Protein AF-A0A3B9TP45-F1 (afdb_monomer)

Structure (mmCIF, N/CA/C/O backbone):
data_AF-A0A3B9TP45-F1
#
_entry.id   AF-A0A3B9TP45-F1
#
loop_
_atom_site.group_PDB
_atom_site.id
_atom_site.type_symbol
_atom_site.label_atom_id
_atom_site.label_alt_id
_atom_site.label_comp_id
_atom_site.label_asym_id
_atom_site.label_entity_id
_atom_site.label_seq_id
_atom_site.pdbx_PDB_ins_code
_atom_site.Cartn_x
_atom_site.Cartn_y
_atom_site.Cartn_z
_atom_site.occupancy
_atom_site.B_iso_or_equiv
_atom_site.auth_seq_id
_atom_site.auth_comp_id
_atom_site.auth_asym_id
_atom_site.auth_atom_id
_atom_site.pdbx_PDB_model_num
ATOM 1 N N . MET A 1 1 ? 4.191 -24.744 -22.904 1.00 58.88 1 MET A N 1
ATOM 2 C CA . MET A 1 1 ? 5.309 -23.782 -22.764 1.00 58.88 1 MET A CA 1
ATOM 3 C C . MET A 1 1 ? 6.152 -23.849 -24.024 1.00 58.88 1 MET A C 1
ATOM 5 O O . MET A 1 1 ? 6.396 -24.955 -24.486 1.00 58.88 1 MET A O 1
ATOM 9 N N . LYS A 1 2 ? 6.567 -22.712 -24.596 1.00 65.12 2 LYS A N 1
ATOM 10 C CA . LYS A 1 2 ? 7.583 -22.721 -25.659 1.00 65.12 2 LYS A CA 1
ATOM 11 C C . LYS A 1 2 ? 8.935 -23.028 -25.010 1.00 65.12 2 LYS A C 1
ATOM 13 O O . LYS A 1 2 ? 9.293 -22.366 -24.040 1.00 65.12 2 LYS A O 1
ATOM 18 N N . SER A 1 3 ? 9.6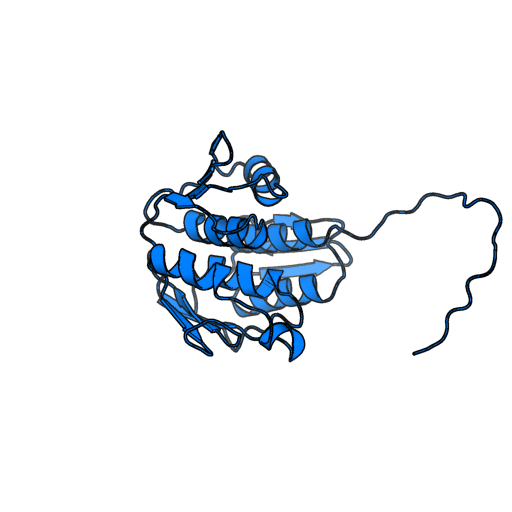46 -24.040 -25.499 1.00 80.88 3 SER A N 1
ATOM 19 C CA . SER A 1 3 ? 11.007 -24.338 -25.051 1.00 80.88 3 SER A CA 1
ATOM 20 C C . SER A 1 3 ? 11.953 -23.253 -25.560 1.00 80.88 3 SER A C 1
ATOM 22 O O . SER A 1 3 ? 11.990 -22.987 -26.760 1.00 80.88 3 SER A O 1
ATOM 24 N N . VAL A 1 4 ? 12.716 -22.638 -24.658 1.00 88.50 4 VAL A N 1
ATOM 25 C CA . VAL A 1 4 ? 13.819 -21.739 -25.013 1.00 88.50 4 VAL A CA 1
ATOM 26 C C . VAL A 1 4 ? 15.109 -22.542 -24.897 1.00 88.50 4 VAL A C 1
ATOM 28 O O . VAL A 1 4 ? 15.413 -23.051 -23.821 1.00 88.50 4 VAL A O 1
ATOM 31 N N . GLN A 1 5 ? 15.851 -22.681 -25.996 1.00 88.75 5 GLN A N 1
ATOM 32 C CA . GLN A 1 5 ? 17.210 -23.220 -25.962 1.00 88.75 5 GLN A CA 1
ATOM 33 C C . GLN A 1 5 ? 18.188 -22.062 -25.789 1.00 88.75 5 GLN A C 1
ATOM 35 O O . GLN A 1 5 ? 18.230 -21.152 -26.614 1.00 88.75 5 GLN A O 1
ATOM 40 N N . VAL A 1 6 ? 18.955 -22.090 -24.702 1.00 90.06 6 VAL A N 1
ATOM 41 C CA . VAL A 1 6 ? 20.028 -21.126 -24.444 1.00 90.06 6 VAL A CA 1
ATOM 42 C C . VAL A 1 6 ? 21.347 -21.821 -24.757 1.00 90.06 6 VAL A C 1
ATOM 44 O O . VAL A 1 6 ? 21.717 -22.780 -24.084 1.00 90.06 6 VAL A O 1
ATOM 47 N N . GLY A 1 7 ? 22.019 -21.371 -25.814 1.00 90.56 7 GLY A N 1
ATOM 48 C CA . GLY A 1 7 ? 23.355 -21.840 -26.179 1.00 90.56 7 GLY A CA 1
ATOM 49 C C . GLY A 1 7 ? 24.448 -21.032 -25.483 1.00 90.56 7 GLY A C 1
ATOM 50 O O . GLY A 1 7 ? 24.199 -19.938 -24.976 1.00 90.56 7 GLY A O 1
ATOM 51 N N . ALA A 1 8 ? 25.674 -21.555 -25.487 1.00 87.00 8 ALA A N 1
ATOM 52 C CA . ALA A 1 8 ? 26.833 -20.786 -25.055 1.00 87.00 8 ALA A CA 1
ATOM 53 C C . ALA A 1 8 ? 27.045 -19.595 -26.003 1.00 87.00 8 ALA A C 1
ATOM 55 O O . ALA A 1 8 ? 27.224 -19.774 -27.207 1.00 87.00 8 ALA A O 1
ATOM 56 N N . SER A 1 9 ? 27.038 -18.383 -25.455 1.00 82.50 9 SER A N 1
ATOM 57 C CA . SER A 1 9 ? 27.547 -17.187 -26.122 1.00 82.50 9 SER A CA 1
ATOM 58 C C . SER A 1 9 ? 28.883 -16.806 -25.490 1.00 82.50 9 SER A C 1
ATOM 60 O O . SER A 1 9 ? 29.116 -17.100 -24.317 1.00 82.50 9 SER A O 1
ATOM 62 N N . GLY A 1 10 ? 29.759 -16.137 -26.245 1.00 91.75 10 GLY A N 1
ATOM 63 C CA . GLY A 1 10 ? 30.957 -15.511 -25.678 1.00 91.75 10 GLY A CA 1
ATOM 64 C C . GLY A 1 10 ? 30.626 -14.478 -24.582 1.00 91.75 10 GLY A C 1
ATOM 65 O O . GLY A 1 10 ? 29.454 -14.289 -24.234 1.00 91.75 10 GLY A O 1
ATOM 66 N N . PRO A 1 11 ? 31.641 -13.793 -24.028 1.00 90.69 11 PRO A N 1
ATOM 67 C CA . PRO A 1 11 ? 31.445 -12.805 -22.970 1.00 90.69 11 PRO A CA 1
ATOM 68 C C . PRO A 1 11 ? 30.376 -11.760 -23.330 1.00 90.69 11 PRO A C 1
ATOM 70 O O . PRO A 1 11 ? 30.344 -11.241 -24.447 1.00 90.69 11 PRO A O 1
ATOM 73 N N . ILE A 1 12 ? 29.489 -11.451 -22.380 1.00 92.00 12 ILE A N 1
ATOM 74 C CA . ILE A 1 12 ? 28.421 -10.463 -22.572 1.00 92.00 12 ILE A CA 1
ATOM 75 C C . ILE A 1 12 ? 29.004 -9.059 -22.385 1.00 92.00 12 ILE A C 1
ATOM 77 O O . ILE A 1 12 ? 29.492 -8.724 -21.306 1.00 92.00 12 ILE A O 1
ATOM 81 N N . HIS A 1 13 ? 28.894 -8.219 -23.416 1.00 93.06 13 HIS A N 1
ATOM 82 C CA . HIS A 1 13 ? 29.299 -6.814 -23.384 1.00 93.06 13 HIS A CA 1
ATOM 83 C C . HIS A 1 13 ? 28.122 -5.909 -23.750 1.00 93.06 13 HIS A C 1
ATOM 85 O O . HIS A 1 13 ? 27.462 -6.118 -24.766 1.00 93.06 13 HIS A O 1
ATOM 91 N N . GLY A 1 14 ? 27.863 -4.880 -22.941 1.00 93.44 14 GLY A N 1
ATOM 92 C CA . GLY A 1 14 ? 26.832 -3.890 -23.238 1.00 93.44 14 GLY A CA 1
ATOM 93 C C . GLY A 1 14 ? 26.387 -3.087 -22.021 1.00 93.44 14 GLY A C 1
ATOM 94 O O . GLY A 1 14 ? 26.828 -3.320 -20.897 1.00 93.44 14 GLY A O 1
ATOM 95 N N . ARG A 1 15 ? 25.483 -2.135 -22.263 1.00 95.69 15 ARG A N 1
ATOM 96 C CA . ARG A 1 15 ? 24.776 -1.368 -21.234 1.00 95.69 15 ARG A CA 1
ATOM 97 C C . ARG A 1 15 ? 23.280 -1.551 -21.446 1.00 95.69 15 ARG A C 1
ATOM 99 O O . ARG A 1 15 ? 22.793 -1.374 -22.557 1.00 95.69 15 ARG A O 1
ATOM 106 N N . ILE A 1 16 ? 22.567 -1.869 -20.375 1.00 95.12 16 ILE A N 1
ATOM 107 C CA . ILE A 1 16 ? 21.108 -1.960 -20.367 1.00 95.12 16 ILE A CA 1
ATOM 108 C C . ILE A 1 16 ? 20.553 -1.095 -19.241 1.00 95.12 16 ILE A C 1
ATOM 110 O O . ILE A 1 16 ? 21.208 -0.912 -18.215 1.00 95.12 16 ILE A O 1
ATOM 114 N N . THR A 1 17 ? 19.330 -0.608 -19.423 1.00 94.25 17 THR A N 1
ATOM 115 C CA . THR A 1 17 ? 18.539 -0.023 -18.341 1.00 94.25 17 THR A CA 1
ATOM 116 C C . THR A 1 17 ? 17.469 -1.041 -17.958 1.00 94.25 17 THR A C 1
ATOM 118 O O . THR A 1 17 ? 16.608 -1.337 -18.790 1.00 94.25 17 THR A O 1
ATOM 121 N N . PRO A 1 18 ? 17.526 -1.628 -16.750 1.00 94.88 18 PRO A N 1
ATOM 122 C CA . PRO A 1 18 ? 16.488 -2.545 -16.305 1.00 94.88 18 PRO A CA 1
ATOM 123 C C . PRO A 1 18 ? 15.158 -1.798 -16.109 1.00 94.88 18 PRO A C 1
ATOM 125 O O . PRO A 1 18 ? 15.153 -0.579 -15.906 1.00 94.88 18 PRO A O 1
ATOM 128 N N . PRO A 1 19 ? 14.023 -2.517 -16.144 1.00 95.69 19 PRO A N 1
ATOM 129 C CA . PRO A 1 19 ? 12.733 -1.916 -15.844 1.00 95.69 19 PRO A CA 1
ATOM 130 C C . PRO A 1 19 ? 12.694 -1.373 -14.412 1.00 95.69 19 PRO A C 1
ATOM 132 O O . PRO A 1 19 ? 13.417 -1.843 -13.531 1.00 95.69 19 PRO A O 1
ATOM 135 N N . GLY A 1 20 ? 11.787 -0.427 -14.181 1.00 97.44 20 GLY A N 1
ATOM 136 C CA . GLY A 1 20 ? 11.491 0.117 -12.862 1.00 97.44 20 GLY A CA 1
ATOM 137 C C . GLY A 1 20 ? 11.288 -0.921 -11.764 1.00 97.44 20 GLY A C 1
ATOM 138 O O . GLY A 1 20 ? 10.658 -1.966 -11.978 1.00 97.44 20 GLY A O 1
ATOM 139 N N . ASP A 1 21 ? 11.743 -0.588 -10.554 1.00 97.81 21 ASP A N 1
ATOM 140 C CA . ASP A 1 21 ? 11.537 -1.430 -9.381 1.00 97.81 21 ASP A CA 1
ATOM 141 C C . ASP A 1 21 ? 10.046 -1.512 -9.026 1.00 97.81 21 ASP A C 1
ATOM 143 O O . ASP A 1 21 ? 9.349 -0.508 -8.827 1.00 97.81 21 ASP A O 1
ATOM 147 N N . LYS A 1 22 ? 9.553 -2.747 -8.922 1.00 97.19 22 LYS A N 1
ATOM 148 C CA . LYS A 1 22 ? 8.147 -3.041 -8.637 1.00 97.19 22 LYS A CA 1
ATOM 149 C C . LYS A 1 22 ? 7.706 -2.515 -7.267 1.00 97.19 22 LYS A C 1
ATOM 151 O O . LYS A 1 22 ? 6.607 -1.987 -7.118 1.00 97.19 22 LYS A O 1
ATOM 156 N N . SER A 1 23 ? 8.548 -2.670 -6.248 1.00 97.62 23 SER A N 1
ATOM 157 C CA . SER A 1 23 ? 8.240 -2.303 -4.862 1.00 97.62 23 SER A CA 1
ATOM 158 C C . SER A 1 23 ? 8.161 -0.790 -4.672 1.00 97.62 23 SER A C 1
ATOM 160 O O . SER A 1 23 ? 7.275 -0.329 -3.947 1.00 97.62 23 SER A O 1
ATOM 162 N N . ILE A 1 24 ? 9.063 -0.046 -5.313 1.00 97.81 24 ILE A N 1
ATOM 163 C CA . ILE A 1 24 ? 9.075 1.422 -5.335 1.00 97.81 24 ILE A CA 1
ATOM 164 C C . ILE A 1 24 ? 7.862 1.938 -6.114 1.00 97.81 24 ILE A C 1
ATOM 166 O O . ILE A 1 24 ? 7.129 2.785 -5.613 1.00 97.81 24 ILE A O 1
ATOM 170 N N . SER A 1 25 ? 7.575 1.354 -7.282 1.00 98.44 25 SER A N 1
ATOM 171 C CA . SER A 1 25 ? 6.443 1.757 -8.131 1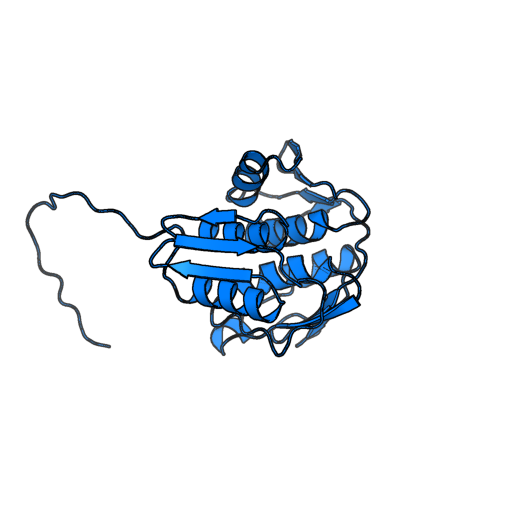.00 98.44 25 SER A CA 1
ATOM 172 C C . SER A 1 25 ? 5.097 1.658 -7.402 1.00 98.44 25 SER A C 1
ATOM 174 O O . SER A 1 25 ? 4.301 2.593 -7.440 1.00 98.44 25 SER A O 1
ATOM 176 N N . HIS A 1 26 ? 4.850 0.568 -6.663 1.00 98.56 26 HIS A N 1
ATOM 177 C CA . HIS A 1 26 ? 3.647 0.463 -5.828 1.00 98.56 26 HIS A CA 1
ATOM 178 C C . HIS A 1 26 ? 3.555 1.594 -4.798 1.00 98.56 26 HIS A C 1
ATOM 180 O O . HIS A 1 26 ? 2.524 2.253 -4.704 1.00 98.56 26 HIS A O 1
ATOM 186 N N . ARG A 1 27 ? 4.625 1.816 -4.025 1.00 98.12 27 ARG A N 1
ATOM 187 C CA . ARG A 1 27 ? 4.652 2.818 -2.948 1.00 98.12 27 ARG A CA 1
ATOM 188 C C . ARG A 1 27 ? 4.433 4.222 -3.481 1.00 98.12 27 ARG A C 1
ATOM 190 O O . ARG A 1 27 ? 3.607 4.942 -2.941 1.00 98.12 27 ARG A O 1
ATOM 197 N N . ALA A 1 28 ? 5.100 4.562 -4.579 1.00 97.81 28 ALA A N 1
ATOM 198 C CA . ALA A 1 28 ? 4.954 5.859 -5.218 1.00 97.81 28 ALA A CA 1
ATOM 199 C C . ALA A 1 28 ? 3.504 6.127 -5.644 1.00 97.81 28 ALA A C 1
ATOM 201 O O . ALA A 1 28 ? 2.993 7.221 -5.420 1.00 97.81 28 ALA A O 1
ATOM 202 N N . ALA A 1 29 ? 2.812 5.111 -6.172 1.00 98.31 29 ALA A N 1
ATOM 203 C CA . ALA A 1 29 ? 1.398 5.229 -6.510 1.00 98.31 29 ALA A CA 1
ATOM 204 C C . ALA A 1 29 ? 0.517 5.455 -5.265 1.00 98.31 29 ALA A C 1
ATOM 206 O O . ALA A 1 29 ? -0.311 6.362 -5.264 1.00 98.31 29 ALA A O 1
ATOM 207 N N . PHE A 1 30 ? 0.716 4.684 -4.190 1.00 98.19 30 PHE A N 1
ATOM 208 C CA . PHE A 1 30 ? -0.046 4.858 -2.943 1.00 98.19 30 PHE A CA 1
ATOM 209 C C . PHE A 1 30 ? 0.220 6.205 -2.257 1.00 98.19 30 PHE A C 1
ATOM 211 O O . PHE A 1 30 ? -0.716 6.828 -1.767 1.00 98.19 30 PHE A O 1
ATOM 218 N N . PHE A 1 31 ? 1.461 6.693 -2.247 1.00 97.19 31 PHE A N 1
ATOM 219 C CA . PHE A 1 31 ? 1.773 8.016 -1.700 1.00 97.19 31 PHE A CA 1
ATOM 220 C C . PHE A 1 31 ? 1.195 9.142 -2.559 1.00 97.19 31 PHE A C 1
ATOM 222 O O . PHE A 1 31 ? 0.660 10.108 -2.022 1.00 97.19 31 PHE A O 1
ATOM 229 N N . GLY A 1 32 ? 1.210 8.996 -3.888 1.00 96.94 32 GLY A N 1
ATOM 230 C CA . GLY A 1 32 ? 0.553 9.943 -4.789 1.00 96.94 32 GLY A CA 1
ATOM 231 C C . GLY A 1 32 ? -0.956 10.018 -4.549 1.00 96.94 32 GLY A C 1
ATOM 232 O O . GLY A 1 32 ? -1.527 11.104 -4.588 1.00 96.94 32 GLY A O 1
ATOM 233 N N . ALA A 1 33 ? -1.592 8.891 -4.213 1.00 96.62 33 ALA A N 1
ATOM 234 C CA . ALA A 1 33 ? -3.011 8.841 -3.856 1.00 96.62 33 ALA A CA 1
ATOM 235 C C . ALA A 1 33 ? -3.340 9.588 -2.550 1.00 96.62 33 ALA A C 1
ATOM 237 O O . ALA A 1 33 ? -4.467 10.036 -2.369 1.00 96.62 33 ALA A O 1
ATOM 238 N N . LEU A 1 34 ? -2.371 9.752 -1.647 1.00 93.69 34 LEU A N 1
ATOM 239 C CA . LEU A 1 34 ? -2.538 10.520 -0.410 1.00 93.69 34 LEU A CA 1
ATOM 240 C C . LEU A 1 34 ? -2.196 12.010 -0.575 1.00 93.69 34 LEU A C 1
ATOM 242 O O . LEU A 1 34 ? -2.600 12.825 0.251 1.00 93.69 34 LEU A O 1
ATOM 246 N N . SER A 1 35 ? -1.491 12.385 -1.644 1.00 91.62 35 SER A N 1
ATOM 247 C CA . SER A 1 35 ? -1.013 13.750 -1.872 1.00 91.62 35 SER A CA 1
ATOM 248 C C . SER A 1 35 ? -1.950 14.554 -2.776 1.00 91.62 35 SER A C 1
ATOM 250 O O . SER A 1 35 ? -2.237 14.166 -3.911 1.00 91.62 35 SER A O 1
ATOM 252 N N . SER A 1 36 ? -2.368 15.734 -2.308 1.00 86.31 36 SER A N 1
ATOM 253 C CA . SER A 1 36 ? -3.115 16.699 -3.130 1.00 86.31 36 SER A CA 1
ATOM 254 C C . SER A 1 36 ? -2.259 17.288 -4.260 1.00 86.31 36 SER A C 1
ATOM 256 O O . SER A 1 36 ? -2.768 17.519 -5.351 1.00 86.31 36 SER A O 1
ATOM 258 N N . ALA A 1 37 ? -0.955 17.495 -4.032 1.00 91.50 37 ALA A N 1
ATOM 259 C CA . ALA A 1 37 ? -0.022 17.924 -5.082 1.00 91.50 37 ALA A CA 1
ATOM 260 C C . ALA A 1 37 ? 0.273 16.789 -6.086 1.00 91.50 37 ALA A C 1
ATOM 262 O O . ALA A 1 37 ? 0.517 17.024 -7.277 1.00 91.50 37 ALA A O 1
ATOM 263 N N . GLY A 1 38 ? 0.186 15.547 -5.604 1.00 93.75 38 GLY A N 1
ATOM 264 C CA . GLY A 1 38 ? 0.511 14.333 -6.337 1.00 93.75 38 GLY A CA 1
ATOM 265 C C . GLY A 1 38 ? 1.990 14.027 -6.402 1.00 93.75 38 GLY A C 1
ATOM 266 O O . GLY A 1 38 ? 2.829 14.743 -5.863 1.00 93.75 38 GLY A O 1
ATOM 267 N N . ILE A 1 39 ? 2.292 12.936 -7.095 1.00 95.94 39 ILE A N 1
ATOM 268 C CA . ILE A 1 39 ? 3.647 12.469 -7.370 1.00 95.94 39 ILE A CA 1
ATOM 269 C C . ILE A 1 39 ? 3.748 12.142 -8.859 1.00 95.94 39 ILE A C 1
ATOM 271 O O . ILE A 1 39 ? 2.820 11.571 -9.437 1.00 95.94 39 ILE A O 1
ATOM 275 N N . GLU A 1 40 ? 4.879 12.487 -9.474 1.00 97.19 40 GLU A N 1
ATOM 276 C CA . GLU A 1 40 ? 5.291 11.982 -10.785 1.00 97.19 40 GLU A CA 1
ATOM 277 C C . GLU A 1 40 ? 6.486 11.041 -10.609 1.00 97.19 40 GLU A C 1
ATOM 279 O O . GLU A 1 40 ? 7.430 11.334 -9.878 1.00 97.19 40 GLU A O 1
ATOM 284 N N . VAL A 1 41 ? 6.434 9.894 -11.280 1.00 96.56 41 VAL A N 1
ATOM 285 C CA . VAL A 1 41 ? 7.437 8.834 -11.207 1.00 96.56 41 VAL A CA 1
ATOM 286 C C . VAL A 1 41 ? 7.898 8.520 -12.619 1.00 96.56 41 VAL A C 1
ATOM 288 O O . VAL A 1 41 ? 7.077 8.195 -13.476 1.00 96.56 41 VAL A O 1
ATOM 291 N N . SER A 1 42 ? 9.204 8.588 -12.861 1.00 97.31 42 SER A N 1
ATOM 292 C CA . SER A 1 42 ? 9.838 8.092 -14.085 1.00 97.31 42 SER A CA 1
ATOM 293 C C . SER A 1 42 ? 10.341 6.659 -13.901 1.00 97.31 42 SER A C 1
ATOM 295 O O . SER A 1 42 ? 10.540 6.209 -12.772 1.00 97.31 42 SER A O 1
ATOM 297 N N . ASN A 1 43 ? 10.529 5.926 -15.005 1.00 97.31 43 ASN A N 1
ATOM 298 C CA . ASN A 1 43 ? 10.887 4.506 -14.990 1.00 97.31 43 ASN A CA 1
ATOM 299 C C . ASN A 1 43 ? 9.977 3.668 -14.066 1.00 97.31 43 ASN A C 1
ATOM 301 O O . ASN A 1 43 ? 10.444 2.876 -13.253 1.00 97.31 43 ASN A O 1
ATOM 305 N N . PHE A 1 44 ? 8.663 3.873 -14.147 1.00 98.25 44 PHE A N 1
ATOM 306 C CA . PHE A 1 44 ? 7.666 3.115 -13.399 1.00 98.25 44 PHE A CA 1
ATOM 307 C C . PHE A 1 44 ? 7.590 1.673 -13.916 1.00 98.25 44 PHE A C 1
ATOM 309 O O . PHE A 1 44 ? 7.562 1.425 -15.125 1.00 98.25 44 PHE A O 1
ATOM 316 N N . SER A 1 45 ? 7.522 0.706 -12.999 1.00 97.88 45 SER A N 1
ATOM 317 C CA . SER A 1 45 ? 7.553 -0.717 -13.339 1.00 97.88 45 SER A CA 1
ATOM 318 C C . SER A 1 45 ? 6.393 -1.097 -14.274 1.00 97.88 45 SER A C 1
ATOM 320 O O . SER A 1 45 ? 5.228 -0.852 -13.945 1.00 97.88 45 SER A O 1
ATOM 322 N N . PRO A 1 46 ? 6.662 -1.727 -15.433 1.00 96.38 46 PRO A N 1
ATOM 323 C CA . PRO A 1 46 ? 5.632 -1.997 -16.434 1.00 96.38 46 PRO A CA 1
ATOM 324 C C . PRO A 1 46 ? 4.759 -3.219 -16.110 1.00 96.38 46 PRO A C 1
ATOM 326 O O . PRO A 1 46 ? 3.836 -3.511 -16.866 1.00 96.38 46 PRO A O 1
ATOM 329 N N . GLY A 1 47 ? 5.056 -3.944 -15.027 1.00 96.44 47 GLY A N 1
ATOM 330 C CA . GLY A 1 47 ? 4.417 -5.216 -14.695 1.00 96.44 47 GLY A CA 1
ATOM 331 C C . GLY A 1 47 ? 2.926 -5.111 -14.360 1.00 96.44 47 GLY A C 1
ATOM 332 O O . GLY A 1 47 ? 2.444 -4.084 -13.875 1.00 96.44 47 GLY A O 1
ATOM 333 N N . ALA A 1 48 ? 2.213 -6.223 -14.564 1.00 97.94 48 ALA A N 1
ATOM 334 C CA . ALA A 1 48 ? 0.773 -6.329 -14.321 1.00 97.94 48 ALA A CA 1
ATOM 335 C C . ALA A 1 48 ? 0.387 -5.963 -12.877 1.00 97.94 48 ALA A C 1
ATOM 337 O O . ALA A 1 48 ? -0.583 -5.245 -12.674 1.00 97.94 48 ALA A O 1
ATOM 338 N N . ASP A 1 49 ? 1.195 -6.355 -11.886 1.00 98.31 49 ASP A N 1
ATOM 339 C CA . ASP A 1 49 ? 0.968 -6.007 -10.478 1.00 98.31 49 ASP A CA 1
ATOM 340 C C . ASP A 1 49 ? 0.858 -4.484 -10.261 1.00 98.31 49 ASP A C 1
ATOM 342 O O . ASP A 1 49 ? -0.040 -3.985 -9.572 1.00 98.31 49 ASP A O 1
ATOM 346 N N . CYS A 1 50 ? 1.779 -3.716 -10.851 1.00 98.31 50 CYS A N 1
ATOM 347 C CA . CYS A 1 50 ? 1.774 -2.262 -10.731 1.00 98.31 50 CYS A CA 1
ATOM 348 C C . CYS A 1 50 ? 0.621 -1.648 -11.529 1.00 98.31 50 CYS A C 1
ATOM 350 O O . CYS A 1 50 ? 0.003 -0.701 -11.049 1.00 98.31 50 CYS A O 1
ATOM 352 N N . ALA A 1 51 ? 0.265 -2.223 -12.682 1.00 98.12 51 ALA A N 1
ATOM 353 C CA . ALA A 1 51 ? -0.925 -1.819 -13.427 1.00 98.12 51 ALA A CA 1
ATOM 354 C C . ALA A 1 51 ? -2.217 -2.014 -12.608 1.00 98.12 51 ALA A C 1
ATOM 356 O O . ALA A 1 51 ? -3.013 -1.081 -12.527 1.00 98.12 51 ALA A O 1
ATOM 357 N N . SER A 1 52 ? -2.381 -3.149 -11.915 1.00 98.62 52 SER A N 1
ATOM 358 C CA . SER A 1 52 ? -3.519 -3.392 -11.010 1.00 98.62 52 SER A CA 1
ATOM 359 C C . SER A 1 52 ? -3.593 -2.367 -9.877 1.00 98.62 52 SER A C 1
ATOM 361 O O . SER A 1 52 ? -4.679 -1.978 -9.463 1.00 98.62 52 SER A O 1
ATOM 363 N N . THR A 1 53 ? -2.447 -1.872 -9.397 1.00 98.69 53 THR A N 1
ATOM 364 C CA . THR A 1 53 ? -2.420 -0.796 -8.387 1.00 98.69 53 THR A CA 1
ATOM 365 C C . THR A 1 53 ? -2.987 0.499 -8.938 1.00 98.69 53 THR A C 1
ATOM 367 O O . THR A 1 53 ? -3.854 1.099 -8.314 1.00 98.69 53 THR A O 1
ATOM 370 N N . LEU A 1 54 ? -2.517 0.915 -10.115 1.00 98.44 54 LEU A N 1
ATOM 371 C CA . LEU A 1 54 ? -2.989 2.131 -10.772 1.00 98.44 54 LEU A CA 1
ATOM 372 C C . LEU A 1 54 ? -4.485 2.063 -11.086 1.00 98.44 54 LEU A C 1
ATOM 374 O O . LEU A 1 54 ? -5.183 3.058 -10.930 1.00 98.44 54 LEU A O 1
ATOM 378 N N . GLU A 1 55 ? -4.974 0.893 -11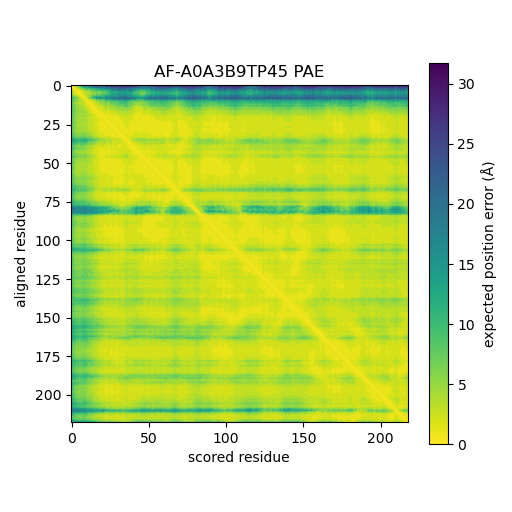.496 1.00 98.06 55 GLU A N 1
ATOM 379 C CA . GLU A 1 55 ? -6.393 0.676 -11.768 1.00 98.06 55 GLU A CA 1
ATOM 380 C C . GLU A 1 55 ? -7.248 0.735 -10.498 1.00 98.06 55 GLU A C 1
ATOM 382 O O . GLU A 1 55 ? -8.230 1.471 -10.464 1.00 98.06 55 GLU A O 1
ATOM 387 N N . CYS A 1 56 ? -6.838 0.063 -9.418 1.00 98.31 56 CYS A N 1
ATOM 388 C CA . CYS A 1 56 ? -7.553 0.150 -8.143 1.00 98.31 56 CYS A CA 1
ATOM 389 C C . CYS A 1 56 ? -7.606 1.591 -7.612 1.00 98.31 56 CYS A C 1
ATOM 391 O O . CYS A 1 56 ? -8.649 2.032 -7.139 1.00 98.31 56 CYS A O 1
ATOM 393 N N . LEU A 1 57 ? -6.505 2.344 -7.709 1.00 97.81 57 LEU A N 1
ATOM 394 C CA . LEU A 1 57 ? -6.475 3.746 -7.280 1.00 97.81 57 LEU A CA 1
ATOM 395 C C . LEU A 1 57 ? -7.383 4.629 -8.147 1.00 97.81 57 LEU A C 1
ATOM 397 O O . LEU A 1 57 ? -8.087 5.483 -7.616 1.00 97.81 57 LEU A O 1
ATOM 401 N N . ARG A 1 58 ? -7.438 4.392 -9.462 1.00 97.00 58 ARG A N 1
ATOM 402 C CA . ARG A 1 58 ? -8.372 5.089 -10.359 1.00 97.00 58 ARG A CA 1
ATOM 403 C C . ARG A 1 58 ? -9.832 4.821 -9.981 1.00 97.00 58 ARG A C 1
ATOM 405 O O . ARG A 1 58 ? -10.622 5.756 -9.931 1.00 97.00 58 ARG A O 1
ATOM 412 N N . GLN A 1 59 ? -10.183 3.574 -9.663 1.00 96.19 59 GLN A N 1
ATOM 413 C CA . GLN A 1 59 ? -11.536 3.203 -9.213 1.00 96.19 59 GLN A CA 1
ATOM 414 C C . GLN A 1 59 ? -11.911 3.793 -7.849 1.00 96.19 59 GLN A C 1
ATOM 416 O O . GLN A 1 59 ? -13.093 3.961 -7.554 1.00 96.19 59 GLN A O 1
ATOM 421 N N . LEU A 1 60 ? -10.907 4.121 -7.035 1.00 96.00 60 LEU A N 1
ATOM 422 C CA . LEU A 1 60 ? -11.062 4.861 -5.786 1.00 96.00 60 LEU A CA 1
ATOM 423 C C . LEU A 1 60 ? -11.149 6.381 -5.987 1.00 96.00 60 LEU A C 1
ATOM 425 O O . LEU A 1 60 ? -11.227 7.115 -5.006 1.00 96.00 60 LEU A O 1
ATOM 429 N N . GLY A 1 61 ? -11.138 6.860 -7.234 1.00 94.75 61 GLY A N 1
ATOM 430 C CA . GLY A 1 61 ? -11.277 8.276 -7.564 1.00 94.75 61 GLY A CA 1
ATOM 431 C C . GLY A 1 61 ? -9.960 9.048 -7.652 1.00 94.75 61 GLY A C 1
ATOM 432 O O . GLY A 1 61 ? -9.986 10.262 -7.847 1.00 94.75 61 GLY A O 1
ATOM 433 N N . CYS A 1 62 ? -8.804 8.386 -7.539 1.00 96.81 62 CYS A N 1
ATOM 434 C CA . CYS A 1 62 ? -7.522 9.050 -7.752 1.00 96.81 62 CYS A CA 1
ATOM 435 C C . CYS A 1 62 ? -7.335 9.440 -9.221 1.00 96.81 62 CYS A C 1
ATOM 437 O O . CYS A 1 62 ? -7.665 8.690 -10.144 1.00 96.81 62 CYS A O 1
ATOM 439 N N . GLU A 1 63 ? -6.706 10.589 -9.446 1.00 97.44 63 GLU A N 1
ATOM 440 C CA . GLU A 1 63 ? -6.281 10.997 -10.779 1.00 97.44 63 GLU A CA 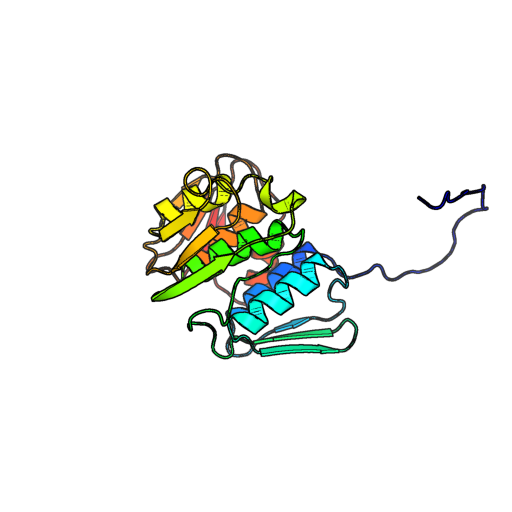1
ATOM 441 C C . GLU A 1 63 ? -4.996 10.249 -11.129 1.00 97.44 63 GLU A C 1
ATOM 443 O O . GLU A 1 63 ? -3.939 10.482 -10.539 1.00 97.44 63 GLU A O 1
ATOM 448 N N . VAL A 1 64 ? -5.091 9.323 -12.082 1.00 98.00 64 VAL A N 1
ATOM 449 C CA . VAL A 1 64 ? -3.975 8.465 -12.486 1.00 98.00 64 VAL A CA 1
ATOM 450 C C . VAL A 1 64 ? -3.731 8.595 -13.980 1.00 98.00 64 VAL A C 1
ATOM 452 O O . VAL A 1 64 ? -4.539 8.124 -14.788 1.00 98.00 64 VAL A O 1
ATOM 455 N N . SER A 1 65 ? -2.575 9.143 -14.351 1.00 97.75 65 SER A N 1
ATOM 456 C CA . SER A 1 65 ? -2.119 9.224 -15.740 1.00 97.75 65 SER A CA 1
ATOM 457 C C . SER A 1 65 ? -0.839 8.421 -15.950 1.00 97.75 65 SER A C 1
ATOM 459 O O . SER A 1 65 ? 0.018 8.321 -15.072 1.00 97.75 65 SER A O 1
ATOM 461 N N . ARG A 1 66 ? -0.711 7.817 -17.133 1.00 96.50 66 ARG A N 1
ATOM 462 C CA . ARG A 1 66 ? 0.484 7.076 -17.535 1.00 96.50 66 ARG A CA 1
ATOM 463 C C . ARG A 1 66 ? 0.848 7.425 -18.967 1.00 96.50 66 ARG A C 1
ATOM 465 O O . ARG A 1 66 ? 0.014 7.310 -19.861 1.00 96.50 66 ARG A O 1
ATOM 472 N N . LYS A 1 67 ? 2.110 7.788 -19.183 1.00 95.50 67 LYS A N 1
ATOM 473 C CA . LYS A 1 67 ? 2.711 8.005 -20.499 1.00 95.50 67 LYS A CA 1
ATOM 474 C C . LYS A 1 67 ? 4.025 7.232 -20.554 1.00 95.50 67 LYS A C 1
ATOM 476 O O . LYS A 1 67 ? 5.011 7.643 -19.952 1.00 95.50 67 LYS A O 1
ATOM 481 N N . ASN A 1 68 ? 4.031 6.113 -21.275 1.00 91.88 68 ASN A N 1
ATOM 482 C CA . ASN A 1 68 ? 5.149 5.164 -21.317 1.00 91.88 68 ASN A CA 1
ATOM 483 C C . ASN A 1 68 ? 5.508 4.626 -19.915 1.00 91.88 68 ASN A C 1
ATOM 485 O O . ASN A 1 68 ? 4.691 3.970 -19.256 1.00 91.88 68 ASN A O 1
ATOM 489 N N . ASP A 1 69 ? 6.733 4.896 -19.477 1.00 91.50 69 ASP A N 1
ATOM 490 C CA . ASP A 1 69 ? 7.298 4.573 -18.173 1.00 91.50 69 ASP A CA 1
ATOM 491 C C . ASP A 1 69 ? 7.116 5.710 -17.155 1.00 91.50 69 ASP A C 1
ATOM 493 O O . ASP A 1 69 ? 7.557 5.582 -16.018 1.00 91.50 69 ASP A O 1
ATOM 497 N N . ARG A 1 70 ? 6.462 6.816 -17.526 1.00 97.94 70 ARG A N 1
ATOM 498 C CA . ARG A 1 70 ? 6.108 7.887 -16.592 1.00 97.94 70 ARG A CA 1
ATOM 499 C C . ARG A 1 70 ? 4.684 7.729 -16.094 1.00 97.94 70 ARG A C 1
ATOM 501 O O . ARG A 1 70 ? 3.760 7.527 -16.885 1.00 97.94 70 ARG A O 1
ATOM 508 N N . VAL A 1 71 ? 4.504 7.849 -14.787 1.00 98.44 71 VAL A N 1
ATOM 509 C CA . VAL A 1 71 ? 3.205 7.768 -14.116 1.00 98.44 71 VAL A CA 1
ATOM 510 C C . VAL A 1 71 ? 3.043 8.968 -13.199 1.00 98.44 71 VAL A C 1
ATOM 512 O O . VAL A 1 71 ? 3.956 9.286 -12.445 1.00 98.44 71 VAL A O 1
ATOM 515 N N . SER A 1 72 ? 1.873 9.600 -13.234 1.00 98.25 72 SER A N 1
ATOM 516 C CA . SER A 1 72 ? 1.474 10.601 -12.249 1.00 98.25 72 SER A CA 1
ATOM 517 C C . SER A 1 72 ? 0.227 10.134 -11.507 1.00 98.25 72 SER A C 1
ATOM 519 O O . SER A 1 72 ? -0.720 9.644 -12.131 1.00 98.25 72 SER A O 1
ATOM 521 N N . VAL A 1 73 ? 0.252 10.262 -10.180 1.00 98.38 73 VAL A N 1
ATOM 522 C CA . VAL A 1 73 ? -0.866 9.932 -9.288 1.00 98.38 73 VAL A CA 1
ATOM 523 C C . VAL A 1 73 ? -1.128 11.100 -8.345 1.00 98.38 73 VAL A C 1
ATOM 525 O O . VAL A 1 73 ? -0.198 11.603 -7.712 1.00 98.38 73 VAL A O 1
ATOM 528 N N . ARG A 1 74 ? -2.394 11.503 -8.237 1.00 97.62 74 ARG A N 1
ATOM 529 C CA . ARG A 1 74 ? -2.908 12.525 -7.313 1.00 97.62 74 ARG A CA 1
ATOM 530 C C . ARG A 1 74 ? -4.137 12.009 -6.580 1.00 97.62 74 ARG A C 1
ATOM 532 O O . ARG A 1 74 ? -4.858 11.159 -7.105 1.00 97.62 74 ARG A O 1
ATOM 539 N N . LYS A 1 75 ? -4.408 12.575 -5.402 1.00 95.38 75 LYS A N 1
ATOM 540 C CA . LYS A 1 75 ? -5.545 12.200 -4.548 1.00 95.38 75 LYS A CA 1
ATOM 541 C C . LYS A 1 75 ? -6.895 12.154 -5.272 1.00 95.38 75 LYS A C 1
ATOM 543 O O . LYS A 1 75 ? -7.647 11.205 -5.058 1.00 95.38 75 LYS A O 1
ATOM 548 N N . GLY A 1 76 ? -7.195 13.128 -6.135 1.00 93.94 76 GLY A N 1
ATOM 549 C CA . GLY A 1 76 ? -8.495 13.216 -6.810 1.00 93.94 76 GLY A CA 1
ATOM 550 C C . GLY A 1 76 ? -9.658 13.216 -5.808 1.00 93.94 76 GLY A C 1
ATOM 551 O O . GLY A 1 76 ? -9.618 13.940 -4.813 1.00 93.94 76 GLY A O 1
ATOM 552 N N . SER A 1 77 ? -10.666 12.371 -6.038 1.00 91.06 77 SER A N 1
ATOM 553 C CA . SER A 1 77 ? -11.846 12.199 -5.175 1.00 91.06 77 SER A CA 1
ATOM 554 C C . SER A 1 77 ? -11.741 11.038 -4.171 1.00 91.06 77 SER A C 1
ATOM 556 O O . SER A 1 77 ? -12.764 10.587 -3.639 1.00 91.06 77 SER A O 1
ATOM 558 N N . LEU A 1 78 ? -10.518 10.566 -3.880 1.00 90.94 78 LEU A N 1
ATOM 559 C CA . LEU A 1 78 ? -10.276 9.542 -2.860 1.00 90.94 78 LEU A CA 1
ATOM 560 C C . LEU A 1 78 ? -10.953 9.913 -1.533 1.00 90.94 78 LEU A C 1
ATOM 562 O O . LEU A 1 78 ? -10.739 11.000 -0.992 1.00 90.94 78 LEU A O 1
ATOM 566 N N . GLY A 1 79 ? -11.747 8.981 -1.006 1.00 83.19 79 GLY A N 1
ATOM 567 C CA . GLY A 1 79 ? -12.623 9.207 0.150 1.00 83.19 79 GLY A CA 1
ATOM 568 C C . GLY A 1 79 ? -14.075 8.800 -0.096 1.00 83.19 79 GLY A C 1
ATOM 569 O O . GLY A 1 79 ? -14.826 8.621 0.858 1.00 83.19 79 GLY A O 1
ATOM 570 N N . SER A 1 80 ? -14.454 8.617 -1.361 1.00 82.50 80 SER A N 1
ATOM 571 C CA . SER A 1 80 ? -15.768 8.105 -1.764 1.00 82.50 80 SER A CA 1
ATOM 572 C C . SER A 1 80 ? -15.763 6.580 -1.894 1.00 82.50 80 SER A C 1
ATOM 574 O O . SER A 1 80 ? -14.705 5.968 -2.048 1.00 82.50 80 SER A O 1
ATOM 576 N N . GLU A 1 81 ? -16.947 5.964 -1.840 1.00 81.69 81 GLU A N 1
ATOM 577 C CA . GLU A 1 81 ? -17.112 4.530 -2.097 1.00 81.69 81 GLU A CA 1
ATOM 578 C C . GLU A 1 81 ? -16.557 4.157 -3.482 1.00 81.69 81 GLU A C 1
ATOM 580 O O . GLU A 1 81 ? -16.740 4.891 -4.456 1.00 81.69 81 GLU A O 1
ATOM 585 N N . SER A 1 82 ? -15.854 3.025 -3.567 1.00 80.94 82 SER A N 1
ATOM 586 C CA . SER A 1 82 ? -15.297 2.543 -4.832 1.00 80.94 82 SER A CA 1
ATOM 587 C C . SER A 1 82 ? -16.414 2.269 -5.837 1.00 80.94 82 SER A C 1
ATOM 589 O O . SER A 1 82 ? -17.415 1.648 -5.483 1.00 80.94 82 SER A O 1
ATOM 591 N N . ALA A 1 83 ? -16.205 2.617 -7.110 1.00 78.00 83 ALA A N 1
ATOM 592 C CA . ALA A 1 83 ? -17.196 2.378 -8.168 1.00 78.00 83 ALA A CA 1
ATOM 593 C C . ALA A 1 83 ? -17.523 0.883 -8.404 1.00 78.00 83 ALA A C 1
ATOM 595 O O . ALA A 1 83 ? -18.505 0.559 -9.070 1.00 78.00 83 ALA A O 1
ATOM 596 N N . GLY A 1 84 ? -16.706 -0.033 -7.875 1.00 91.00 84 GLY A N 1
ATOM 597 C CA . GLY A 1 84 ? -16.886 -1.475 -7.991 1.00 91.00 84 GLY A CA 1
ATOM 598 C C . GLY A 1 84 ? -15.920 -2.261 -7.105 1.00 91.00 84 GLY A C 1
ATOM 599 O O . GLY A 1 84 ? -15.332 -1.729 -6.164 1.00 91.00 84 GLY A O 1
ATOM 600 N N . ILE A 1 85 ? -15.760 -3.551 -7.405 1.00 97.12 85 ILE A N 1
ATOM 601 C CA .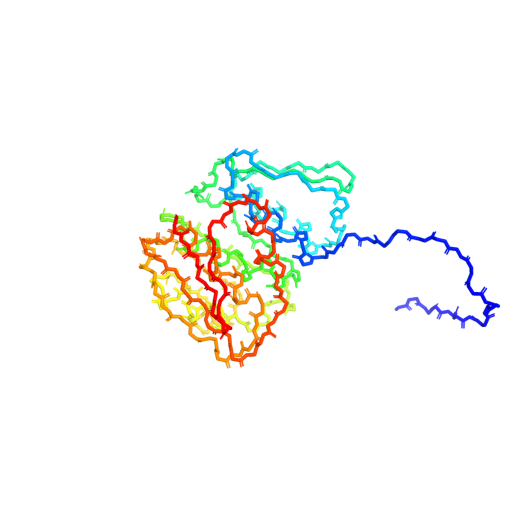 ILE A 1 85 ? -14.805 -4.420 -6.707 1.00 97.12 85 ILE A CA 1
ATOM 602 C C . ILE A 1 85 ? -13.384 -4.098 -7.185 1.00 97.12 85 ILE A C 1
ATOM 604 O O . ILE A 1 85 ? -13.092 -4.176 -8.375 1.00 97.12 85 ILE A O 1
ATOM 608 N N . LEU A 1 86 ? -12.486 -3.828 -6.241 1.00 98.31 86 LEU A N 1
ATOM 609 C CA . LEU A 1 86 ? -11.075 -3.565 -6.499 1.00 98.31 86 LEU A CA 1
ATOM 610 C C . LEU A 1 86 ? -10.335 -4.876 -6.786 1.00 98.31 86 LEU A C 1
ATOM 612 O O . LEU A 1 86 ? -10.103 -5.682 -5.880 1.00 98.31 86 LEU A O 1
ATOM 616 N N . ASP A 1 87 ? -9.955 -5.101 -8.041 1.00 98.44 87 ASP A N 1
ATOM 617 C CA . ASP A 1 87 ? -9.218 -6.299 -8.452 1.00 98.44 87 ASP A CA 1
ATOM 618 C C . ASP A 1 87 ? -7.697 -6.079 -8.417 1.00 98.44 87 ASP A C 1
ATOM 620 O O . ASP A 1 87 ? -7.105 -5.407 -9.266 1.00 98.44 87 ASP A O 1
ATOM 624 N N . ALA A 1 88 ? -7.039 -6.694 -7.433 1.00 98.50 88 ALA A N 1
ATOM 625 C CA . ALA A 1 88 ? -5.588 -6.654 -7.291 1.00 98.50 88 ALA A CA 1
ATOM 626 C C . ALA A 1 88 ? -4.848 -7.612 -8.251 1.00 98.50 88 ALA A C 1
ATOM 628 O O . ALA A 1 88 ? -3.616 -7.693 -8.192 1.00 98.50 88 ALA A O 1
ATOM 629 N N . GLY A 1 89 ? -5.552 -8.362 -9.107 1.00 98.44 89 GLY A N 1
ATOM 630 C CA . GLY A 1 89 ? -4.962 -9.367 -9.992 1.00 98.44 89 GLY A CA 1
ATOM 631 C C . GLY A 1 89 ? -4.199 -10.428 -9.194 1.00 98.44 89 GLY A C 1
ATOM 632 O O . GLY A 1 89 ? -4.739 -11.025 -8.262 1.00 98.44 89 GLY A O 1
ATOM 633 N N . ASN A 1 90 ? -2.916 -10.639 -9.510 1.00 98.25 90 ASN A N 1
ATOM 634 C CA . ASN A 1 90 ? -2.032 -11.526 -8.736 1.00 98.25 90 ASN A CA 1
ATOM 635 C C . ASN A 1 90 ? -1.237 -10.796 -7.630 1.00 98.25 90 ASN A C 1
ATOM 637 O O . ASN A 1 90 ? -0.465 -11.414 -6.880 1.00 98.25 90 ASN A O 1
ATOM 641 N N . SER A 1 91 ? -1.403 -9.476 -7.508 1.00 98.50 91 SER A N 1
ATOM 642 C CA . SER A 1 91 ? -0.552 -8.624 -6.682 1.00 98.50 91 SER A CA 1
ATOM 643 C C . SER A 1 91 ? -0.938 -8.649 -5.205 1.00 98.50 91 SER A C 1
ATOM 645 O O . SER A 1 91 ? -1.788 -7.900 -4.718 1.00 98.50 91 SER A O 1
ATOM 647 N N . GLY A 1 92 ? -0.207 -9.460 -4.438 1.00 97.69 92 GLY A N 1
ATOM 648 C CA . GLY A 1 92 ? -0.307 -9.450 -2.977 1.00 97.69 92 GLY A CA 1
ATOM 649 C C . GLY A 1 92 ? 0.095 -8.111 -2.351 1.00 97.69 92 GLY A C 1
ATOM 650 O O . GLY A 1 92 ? -0.445 -7.746 -1.310 1.00 97.69 92 GLY A O 1
ATOM 651 N N . THR A 1 93 ? 1.008 -7.364 -2.982 1.00 97.94 93 THR A N 1
ATOM 652 C CA . THR A 1 93 ? 1.385 -6.019 -2.523 1.00 97.94 93 THR A CA 1
ATOM 653 C C . THR A 1 93 ? 0.201 -5.067 -2.653 1.00 97.94 93 THR A C 1
ATOM 655 O O . THR A 1 93 ? -0.136 -4.391 -1.688 1.00 97.94 93 THR A O 1
ATOM 658 N N . THR A 1 94 ? -0.470 -5.057 -3.807 1.00 98.69 94 THR A N 1
ATOM 659 C CA . THR A 1 94 ? -1.632 -4.193 -4.056 1.00 98.69 94 THR A CA 1
ATOM 660 C C . THR A 1 94 ? -2.745 -4.481 -3.061 1.00 98.69 94 THR A C 1
ATOM 662 O O . THR A 1 94 ? -3.175 -3.567 -2.369 1.00 98.69 94 THR A O 1
ATOM 665 N N . ALA A 1 95 ? -3.143 -5.748 -2.902 1.00 98.56 95 ALA A N 1
ATOM 666 C CA . ALA A 1 95 ? -4.221 -6.111 -1.984 1.00 98.56 95 ALA A CA 1
ATOM 667 C C . ALA A 1 95 ? -3.935 -5.699 -0.528 1.00 98.56 95 ALA A C 1
ATOM 669 O O . ALA A 1 95 ? -4.808 -5.161 0.151 1.00 98.56 95 ALA A O 1
ATOM 670 N N . ARG A 1 96 ? -2.708 -5.921 -0.036 1.00 98.12 96 ARG A N 1
ATOM 671 C CA . ARG A 1 96 ? -2.341 -5.581 1.350 1.00 98.12 96 ARG A CA 1
ATOM 672 C C . ARG A 1 96 ? -2.238 -4.076 1.578 1.00 98.12 96 ARG A C 1
ATOM 674 O O . ARG A 1 96 ? -2.703 -3.600 2.607 1.00 98.12 96 ARG A O 1
ATOM 681 N N . LEU A 1 97 ? -1.657 -3.332 0.637 1.00 98.50 97 LEU A N 1
ATOM 682 C CA . LEU A 1 97 ? -1.534 -1.877 0.760 1.00 98.50 97 LEU A CA 1
ATOM 683 C C . LEU A 1 97 ? -2.888 -1.177 0.575 1.00 98.50 97 LEU A C 1
ATOM 685 O O . LEU A 1 97 ? -3.142 -0.209 1.280 1.00 98.50 97 LEU A O 1
ATOM 689 N N . LEU A 1 98 ? -3.787 -1.707 -0.268 1.00 98.38 98 LEU A N 1
ATOM 690 C CA . LEU A 1 98 ? -5.180 -1.249 -0.336 1.00 98.38 98 LEU A CA 1
ATOM 691 C C . LEU A 1 98 ? -5.885 -1.395 1.015 1.00 98.38 98 LEU A C 1
ATOM 693 O O . LEU A 1 98 ? -6.561 -0.464 1.433 1.00 98.38 98 LEU A O 1
ATOM 697 N N . CYS A 1 99 ? -5.695 -2.515 1.726 1.00 98.19 99 CYS A N 1
ATOM 698 C CA . CYS A 1 99 ? -6.260 -2.677 3.071 1.00 98.19 99 CYS A CA 1
ATOM 699 C C . CYS A 1 99 ? -5.772 -1.574 4.022 1.00 98.19 99 CYS A C 1
ATOM 701 O O . CYS A 1 99 ? -6.581 -1.004 4.744 1.00 98.19 99 CYS A O 1
ATOM 703 N N . GLY A 1 100 ? -4.469 -1.267 4.004 1.00 97.69 100 GLY A N 1
ATOM 704 C CA . GLY A 1 100 ? -3.883 -0.205 4.828 1.00 97.69 100 GLY A CA 1
ATOM 705 C C . GLY A 1 100 ? -4.413 1.185 4.480 1.00 97.69 100 GLY A C 1
ATOM 706 O O . GLY A 1 100 ? -4.861 1.904 5.366 1.00 97.69 100 GLY A O 1
ATOM 707 N N . LEU A 1 101 ? -4.435 1.525 3.187 1.00 97.44 101 LEU A N 1
ATOM 708 C CA . LEU A 1 101 ? -4.975 2.792 2.690 1.00 97.44 101 LEU A CA 1
ATOM 709 C C . LEU A 1 101 ? -6.444 2.973 3.097 1.00 97.44 101 LEU A C 1
ATOM 711 O O . LEU A 1 101 ? -6.805 3.987 3.678 1.00 97.44 101 LEU A O 1
ATOM 715 N N . LEU A 1 102 ? -7.291 1.985 2.796 1.00 97.31 102 LEU A N 1
ATOM 716 C CA . LEU A 1 102 ? -8.741 2.083 2.979 1.00 97.31 102 LEU A CA 1
ATOM 717 C C . LEU A 1 102 ? -9.161 2.033 4.448 1.00 97.31 102 LEU A C 1
ATOM 719 O O . LEU A 1 102 ? -10.160 2.647 4.814 1.00 97.31 102 LEU A O 1
ATOM 723 N N . ALA A 1 103 ? -8.411 1.324 5.297 1.00 97.00 103 ALA A N 1
ATOM 724 C CA . ALA A 1 103 ? -8.704 1.233 6.724 1.00 97.00 103 ALA A CA 1
ATOM 725 C C . ALA A 1 103 ? -8.751 2.610 7.404 1.00 97.00 103 ALA A C 1
ATOM 727 O O . ALA A 1 103 ? -9.598 2.817 8.270 1.00 97.00 103 ALA A O 1
ATOM 728 N N . GLY A 1 104 ? -7.879 3.535 6.987 1.00 94.00 104 GLY A N 1
ATOM 729 C CA . GLY A 1 104 ? -7.757 4.881 7.552 1.00 94.00 104 GLY A CA 1
ATOM 730 C C . GLY A 1 104 ? -8.634 5.952 6.901 1.00 94.00 104 GLY A C 1
ATOM 731 O O . GLY A 1 104 ? -8.436 7.125 7.189 1.00 94.00 104 GLY A O 1
ATOM 732 N N . ILE A 1 105 ? -9.570 5.596 6.012 1.00 93.75 105 ILE A N 1
ATOM 733 C CA . ILE A 1 105 ? -10.443 6.558 5.316 1.00 93.75 105 ILE A CA 1
ATOM 734 C C . ILE A 1 105 ? -11.873 6.433 5.871 1.00 93.75 105 ILE A C 1
ATOM 736 O O . ILE A 1 105 ? -12.624 5.556 5.443 1.00 93.75 105 ILE A O 1
ATOM 740 N N . PRO A 1 106 ? -12.299 7.273 6.833 1.00 91.94 106 PRO A N 1
ATOM 741 C CA . PRO A 1 106 ? -13.596 7.112 7.481 1.00 91.94 106 PRO A CA 1
ATOM 742 C C . PRO A 1 106 ? -14.767 7.167 6.496 1.00 91.94 106 PRO A C 1
ATOM 744 O O . PRO A 1 106 ? -14.874 8.092 5.697 1.00 91.94 106 PRO A O 1
ATOM 747 N N . GLY A 1 107 ? -15.681 6.201 6.599 1.00 87.50 107 GLY A N 1
ATOM 748 C CA . GLY A 1 107 ? -16.923 6.181 5.819 1.00 87.50 107 GLY A CA 1
ATOM 749 C C . GLY A 1 107 ? -16.827 5.462 4.473 1.00 87.50 107 GLY A C 1
ATOM 750 O O . GLY A 1 107 ? -17.868 5.092 3.934 1.00 87.50 107 GLY A O 1
ATOM 751 N N . VAL A 1 108 ? -15.619 5.169 3.973 1.00 92.25 108 VAL A N 1
ATOM 752 C CA . VAL A 1 108 ? -15.465 4.383 2.743 1.00 92.25 108 VAL A CA 1
ATOM 753 C C . VAL A 1 108 ? -15.868 2.927 2.972 1.00 92.25 108 VAL A C 1
ATOM 755 O O . VAL A 1 108 ? -15.581 2.339 4.021 1.00 92.25 108 VAL A O 1
ATOM 758 N N . PHE A 1 109 ? -16.510 2.329 1.973 1.00 95.25 109 PHE A N 1
ATOM 759 C CA . PHE A 1 109 ? -16.682 0.887 1.858 1.00 95.25 109 PHE A CA 1
ATOM 760 C C . PHE A 1 109 ? -16.064 0.417 0.540 1.00 95.25 109 PHE A C 1
ATOM 762 O O . PHE A 1 109 ? -16.213 1.051 -0.502 1.00 95.25 109 PHE A O 1
ATOM 769 N N . SER A 1 110 ? -15.310 -0.673 0.575 1.00 97.06 110 SER A N 1
ATOM 770 C CA . SER A 1 110 ? -14.744 -1.265 -0.637 1.00 97.06 110 SER A CA 1
ATOM 771 C C . SER A 1 110 ? -14.558 -2.759 -0.459 1.00 97.06 110 SER A C 1
ATOM 773 O O . SER A 1 110 ? -14.318 -3.249 0.646 1.00 97.06 110 SER A O 1
ATOM 775 N N . VAL A 1 111 ? -14.628 -3.489 -1.568 1.00 98.25 111 VAL A N 1
ATOM 776 C CA . VAL A 1 111 ? -14.319 -4.919 -1.610 1.00 98.25 111 VAL A CA 1
ATOM 777 C C . VAL A 1 111 ? -13.079 -5.115 -2.463 1.00 98.25 111 VAL A C 1
ATOM 779 O O . VAL A 1 111 ? -13.032 -4.661 -3.601 1.00 98.25 111 VAL A O 1
ATOM 782 N N . ILE A 1 112 ? -12.081 -5.800 -1.916 1.00 98.56 112 ILE A N 1
ATOM 783 C CA . ILE A 1 112 ? -10.831 -6.132 -2.596 1.00 98.56 112 ILE A CA 1
ATOM 784 C C . ILE A 1 112 ? -10.873 -7.609 -2.975 1.00 98.56 112 ILE A C 1
ATOM 786 O O . ILE A 1 112 ? -11.207 -8.459 -2.147 1.00 98.56 112 ILE A O 1
ATOM 790 N N . THR A 1 113 ? -10.496 -7.935 -4.206 1.00 98.62 113 THR A N 1
ATOM 791 C CA . THR A 1 113 ? -10.345 -9.309 -4.694 1.00 98.62 113 THR A CA 1
ATOM 792 C C . THR A 1 113 ? -9.027 -9.486 -5.451 1.00 98.62 113 THR A C 1
ATOM 794 O O . THR A 1 113 ? -8.163 -8.612 -5.454 1.00 98.62 113 THR A O 1
ATOM 797 N N . GLY A 1 114 ? -8.849 -10.663 -6.037 1.00 98.25 114 GLY A N 1
ATOM 798 C CA . GLY A 1 114 ? -7.737 -11.007 -6.911 1.00 98.25 114 GLY A CA 1
ATOM 799 C C . GLY A 1 114 ? -8.057 -12.243 -7.738 1.00 98.25 114 GLY A C 1
ATOM 800 O O . GLY A 1 114 ? -9.172 -12.769 -7.663 1.00 98.25 114 GLY A O 1
ATOM 801 N N . ASP A 1 115 ? -7.059 -12.744 -8.455 1.00 98.31 115 ASP A N 1
ATOM 802 C CA . ASP A 1 115 ? -7.139 -14.021 -9.160 1.00 98.31 115 ASP A CA 1
ATOM 803 C C . ASP A 1 115 ? -7.169 -15.232 -8.204 1.00 98.31 115 ASP A C 1
ATOM 805 O O . ASP A 1 115 ? -7.018 -15.116 -6.982 1.00 98.31 115 ASP A O 1
ATOM 809 N N . ASP A 1 116 ? -7.345 -16.429 -8.764 1.00 98.00 116 ASP A N 1
ATOM 810 C CA . ASP A 1 116 ? -7.445 -17.674 -7.995 1.00 98.00 116 ASP A CA 1
ATOM 811 C C . ASP A 1 116 ? -6.195 -17.998 -7.172 1.00 98.00 116 ASP A C 1
ATOM 813 O O . ASP A 1 116 ? -6.285 -18.658 -6.133 1.00 98.00 116 ASP A O 1
ATOM 817 N N . SER A 1 117 ? -5.021 -17.546 -7.616 1.00 98.12 117 SER A N 1
ATOM 818 C CA . SER A 1 117 ? -3.778 -17.716 -6.869 1.00 98.12 117 SER A CA 1
ATOM 819 C C . SER A 1 117 ? -3.752 -16.762 -5.677 1.00 98.12 117 SER A C 1
ATOM 821 O O . SER A 1 117 ? -3.472 -17.188 -4.557 1.00 98.12 117 SER A O 1
ATOM 823 N N . LEU A 1 118 ? -4.062 -15.482 -5.888 1.00 98.12 118 LEU A N 1
ATOM 824 C CA . LEU A 1 118 ? -4.043 -14.465 -4.845 1.00 98.12 118 LEU A CA 1
ATOM 825 C C . LEU A 1 118 ? -5.119 -14.729 -3.781 1.00 98.12 118 LEU A C 1
ATOM 827 O O . LEU A 1 118 ? -4.836 -14.583 -2.593 1.00 98.12 118 LEU A O 1
ATOM 831 N N . ARG A 1 119 ? -6.302 -15.220 -4.172 1.00 98.19 119 ARG A N 1
ATOM 832 C CA . ARG A 1 119 ? -7.378 -15.614 -3.242 1.00 98.19 119 ARG A CA 1
ATOM 833 C C . ARG A 1 119 ? -6.997 -16.735 -2.275 1.00 98.19 119 ARG A C 1
ATOM 835 O O . ARG A 1 119 ? -7.607 -16.840 -1.220 1.00 98.19 119 ARG A O 1
ATOM 842 N N . LYS A 1 120 ? -5.979 -17.540 -2.588 1.00 97.81 120 LYS A N 1
ATOM 843 C CA . LYS A 1 120 ? -5.452 -18.594 -1.700 1.00 97.81 120 LYS A CA 1
ATOM 844 C C . LYS A 1 120 ? -4.326 -18.104 -0.784 1.00 97.81 120 LYS A C 1
ATOM 846 O O . LYS A 1 120 ? -3.842 -18.864 0.051 1.00 97.81 120 LYS A O 1
ATOM 851 N N . ARG A 1 121 ? -3.856 -16.860 -0.939 1.00 96.94 121 ARG A N 1
ATOM 852 C CA . ARG A 1 121 ? -2.750 -16.318 -0.136 1.00 96.94 121 ARG A CA 1
ATOM 853 C C . ARG A 1 121 ? -3.277 -15.730 1.175 1.00 96.94 121 ARG A C 1
ATOM 855 O O . ARG A 1 121 ? -4.266 -15.001 1.154 1.00 96.94 121 ARG A O 1
ATOM 862 N N . PRO A 1 122 ? -2.590 -15.964 2.305 1.00 96.25 122 PRO A N 1
ATOM 863 C CA . PRO A 1 122 ? -3.047 -15.477 3.597 1.00 96.25 122 PRO A CA 1
ATOM 864 C C . PRO A 1 122 ? -2.975 -13.946 3.694 1.00 96.25 122 PRO A C 1
ATOM 866 O O . PRO A 1 122 ? -1.967 -13.311 3.344 1.00 96.25 122 PRO A O 1
ATOM 869 N N . MET A 1 123 ? -4.046 -13.380 4.246 1.00 97.50 123 MET A N 1
ATOM 870 C CA . MET A 1 123 ? -4.242 -11.957 4.529 1.00 97.50 123 MET A CA 1
ATOM 871 C C . MET A 1 123 ? -4.335 -11.652 6.032 1.00 97.50 123 MET A C 1
ATOM 873 O O . MET A 1 123 ? -4.239 -10.488 6.411 1.00 97.50 123 MET A O 1
ATOM 877 N N . LYS A 1 124 ? -4.412 -12.667 6.914 1.00 95.50 124 LYS A N 1
ATOM 878 C CA . LYS A 1 124 ? -4.483 -12.465 8.381 1.00 95.50 124 LYS A CA 1
ATOM 879 C C . LYS A 1 124 ? -3.399 -11.525 8.915 1.00 95.50 124 LYS A C 1
ATOM 881 O O . LYS A 1 124 ? -3.689 -10.673 9.744 1.00 95.50 124 LYS A O 1
ATOM 886 N N . ARG A 1 125 ? -2.178 -11.629 8.376 1.00 93.25 125 ARG A N 1
ATOM 887 C CA . ARG A 1 125 ? -1.020 -10.809 8.776 1.00 93.25 125 ARG A CA 1
ATOM 888 C C . ARG A 1 125 ? -1.197 -9.308 8.534 1.00 93.25 125 ARG A C 1
ATOM 890 O O . ARG A 1 125 ? -0.457 -8.538 9.126 1.00 93.25 125 ARG A O 1
ATOM 897 N N . ILE A 1 126 ? -2.122 -8.899 7.660 1.00 95.88 126 ILE A N 1
ATOM 898 C CA . ILE A 1 126 ? -2.489 -7.486 7.501 1.00 95.88 126 ILE A CA 1
ATOM 899 C C . ILE A 1 126 ? -3.812 -7.153 8.197 1.00 95.88 126 ILE A C 1
ATOM 901 O O . ILE A 1 126 ? -3.943 -6.094 8.799 1.00 95.88 126 ILE A O 1
ATOM 905 N N . VAL A 1 127 ? -4.778 -8.073 8.175 1.00 97.00 127 VAL A N 1
ATOM 906 C CA . VAL A 1 127 ? -6.103 -7.846 8.764 1.00 97.00 127 VAL A CA 1
ATOM 907 C C . VAL A 1 127 ? -6.041 -7.715 10.285 1.00 97.00 127 VAL A C 1
ATOM 909 O O . VAL A 1 127 ? -6.666 -6.814 10.835 1.00 97.00 127 VAL A O 1
ATOM 912 N N . ALA A 1 128 ? -5.286 -8.579 10.967 1.00 95.25 128 ALA A N 1
ATOM 913 C CA . ALA A 1 128 ? -5.177 -8.558 12.423 1.00 95.25 128 ALA A CA 1
ATOM 914 C C . ALA A 1 128 ? -4.646 -7.214 12.968 1.00 95.25 128 ALA A C 1
ATOM 916 O O . ALA A 1 128 ? -5.364 -6.602 13.759 1.00 95.25 128 ALA A O 1
ATOM 917 N N . PRO A 1 129 ? -3.485 -6.690 12.522 1.00 94.25 129 PRO A N 1
ATOM 918 C CA . PRO A 1 129 ? -2.968 -5.431 13.061 1.00 94.25 129 PRO A CA 1
ATOM 919 C C . PRO A 1 129 ? -3.784 -4.197 12.631 1.00 94.25 129 PRO A C 1
ATOM 921 O O . PRO A 1 129 ? -3.871 -3.217 13.363 1.00 94.25 129 PRO A O 1
ATOM 924 N N . LEU A 1 130 ? -4.454 -4.226 11.473 1.00 95.94 130 LEU A N 1
ATOM 925 C CA . LEU A 1 130 ? -5.386 -3.147 11.123 1.00 95.94 130 LEU A CA 1
ATOM 926 C C . LEU A 1 130 ? -6.630 -3.161 12.024 1.00 95.94 130 LEU A C 1
ATOM 928 O O . LEU A 1 130 ? -7.113 -2.104 12.420 1.00 95.94 130 LEU A O 1
ATOM 932 N N . ARG A 1 131 ? -7.143 -4.339 12.402 1.00 96.12 131 ARG A N 1
ATOM 933 C CA . ARG A 1 131 ? -8.268 -4.440 13.348 1.00 96.12 131 ARG A CA 1
ATOM 934 C C . ARG A 1 131 ? -7.899 -3.926 14.738 1.00 96.12 131 ARG A C 1
ATOM 936 O O . ARG A 1 131 ? -8.733 -3.280 15.363 1.00 96.12 131 ARG A O 1
ATOM 943 N N . THR A 1 132 ? -6.667 -4.142 15.203 1.00 94.06 132 THR A N 1
ATOM 944 C CA . THR A 1 132 ? -6.207 -3.578 16.486 1.00 94.06 132 THR A CA 1
ATOM 945 C C . THR A 1 132 ? -6.108 -2.051 16.457 1.00 94.06 132 THR A C 1
ATOM 947 O O . THR A 1 132 ? -6.275 -1.421 17.492 1.00 94.06 132 THR A O 1
ATOM 950 N N . LEU A 1 133 ? -5.921 -1.454 15.274 1.00 94.12 133 LEU A N 1
ATOM 951 C CA . LEU A 1 133 ? -6.019 -0.005 15.046 1.00 94.12 133 LEU A CA 1
ATOM 952 C C . LEU A 1 133 ? -7.469 0.516 14.971 1.00 94.12 133 LEU A C 1
ATOM 954 O O . LEU A 1 133 ? -7.677 1.723 14.861 1.00 94.12 133 LEU A O 1
ATOM 958 N N . GLY A 1 134 ? -8.472 -0.368 15.005 1.00 95.12 134 GLY A N 1
ATOM 959 C CA . GLY A 1 134 ? -9.891 -0.018 14.889 1.00 95.12 134 GLY A CA 1
ATOM 960 C C . GLY A 1 134 ? -10.480 -0.178 13.483 1.00 95.12 134 GLY A C 1
ATOM 961 O O . GLY A 1 134 ? -11.622 0.235 13.250 1.00 95.12 134 GLY A O 1
ATOM 962 N N . ALA A 1 135 ? -9.749 -0.774 12.534 1.00 96.00 135 ALA A N 1
ATOM 963 C CA . ALA A 1 135 ? -10.265 -1.022 11.190 1.00 96.00 135 ALA A CA 1
ATOM 964 C C . ALA A 1 135 ? -11.364 -2.094 11.195 1.00 96.00 135 ALA A C 1
ATOM 966 O O . ALA A 1 135 ? -11.267 -3.119 11.877 1.00 96.00 135 ALA A O 1
ATOM 967 N N . ARG A 1 136 ? -12.388 -1.909 10.357 1.00 97.62 136 ARG A N 1
ATOM 968 C CA . ARG A 1 136 ? -13.458 -2.894 10.153 1.00 97.62 136 ARG A CA 1
ATOM 969 C C . ARG A 1 136 ? -13.234 -3.622 8.839 1.00 97.62 136 ARG A C 1
ATOM 971 O O . ARG A 1 136 ? -13.636 -3.154 7.779 1.00 97.62 136 ARG A O 1
ATOM 978 N N . ILE A 1 137 ? -12.574 -4.768 8.924 1.00 98.25 137 ILE A N 1
ATOM 979 C CA . ILE A 1 137 ? -12.262 -5.616 7.771 1.00 98.25 137 ILE A CA 1
ATOM 980 C C . ILE A 1 137 ? -12.919 -6.971 7.986 1.00 98.25 137 ILE A C 1
ATOM 982 O O . ILE A 1 137 ? -12.820 -7.498 9.093 1.00 98.25 137 ILE A O 1
ATOM 986 N N . ASP A 1 138 ? -13.546 -7.543 6.963 1.00 98.00 138 ASP A N 1
ATOM 987 C CA . ASP A 1 138 ? -14.091 -8.904 6.980 1.00 98.00 138 ASP A CA 1
ATOM 988 C C . ASP A 1 138 ? -13.805 -9.634 5.657 1.00 98.00 138 ASP A C 1
ATOM 990 O O . ASP A 1 138 ? -13.324 -9.040 4.694 1.00 98.00 138 ASP A O 1
ATOM 994 N N . GLY A 1 139 ? -14.034 -10.943 5.609 1.00 96.31 139 GLY A N 1
ATOM 995 C CA . GLY A 1 139 ? -13.843 -11.759 4.416 1.00 96.31 139 GLY A CA 1
ATOM 996 C C . GLY A 1 139 ? -13.829 -13.250 4.722 1.00 96.31 139 GLY A C 1
ATOM 997 O O . GLY A 1 139 ? -14.197 -13.690 5.812 1.00 96.31 139 GLY A O 1
ATOM 998 N N . ARG A 1 140 ? -13.364 -14.055 3.764 1.00 94.81 140 ARG A N 1
ATOM 999 C CA . ARG A 1 140 ? -13.346 -15.520 3.911 1.00 94.81 140 ARG A CA 1
ATOM 1000 C C . ARG A 1 140 ? -12.533 -15.949 5.132 1.00 94.81 140 ARG A C 1
ATOM 1002 O O . ARG A 1 140 ? -11.450 -15.416 5.375 1.00 94.81 140 ARG A O 1
ATOM 1009 N N . GLU A 1 141 ? -13.071 -16.909 5.885 1.00 97.06 141 GLU A N 1
ATOM 1010 C CA . GLU A 1 141 ? -12.486 -17.409 7.140 1.00 97.06 141 GLU A CA 1
ATOM 1011 C C . GLU A 1 141 ? -12.136 -16.277 8.130 1.00 97.06 141 GLU A C 1
ATOM 1013 O O . GLU A 1 141 ? -11.044 -16.227 8.702 1.00 97.06 141 GLU A O 1
ATOM 1018 N N . GLY A 1 142 ? -13.054 -15.318 8.294 1.00 96.00 142 GLY A N 1
ATOM 1019 C CA . GLY A 1 142 ? -12.895 -14.187 9.213 1.00 96.00 142 GLY A CA 1
ATOM 1020 C C . GLY A 1 142 ? -11.853 -13.163 8.754 1.00 96.00 142 GLY A C 1
ATOM 1021 O O . GLY A 1 142 ? -11.197 -12.534 9.590 1.00 96.00 142 GLY A O 1
ATOM 1022 N N . GLY A 1 143 ? -11.673 -13.007 7.439 1.00 97.12 143 GLY A N 1
ATOM 1023 C CA . GLY A 1 143 ? -10.688 -12.111 6.822 1.00 97.12 143 GLY A CA 1
ATOM 1024 C C . GLY A 1 143 ? -9.318 -12.752 6.565 1.00 97.12 143 GLY A C 1
ATOM 1025 O O . GLY A 1 143 ? -8.323 -12.052 6.373 1.00 97.12 143 GLY A O 1
ATOM 1026 N N . ALA A 1 144 ? -9.228 -14.083 6.571 1.00 97.31 144 ALA A N 1
ATOM 1027 C CA . ALA A 1 144 ? -7.982 -14.784 6.283 1.00 97.31 144 ALA A CA 1
ATOM 1028 C C . ALA A 1 144 ? -7.597 -14.758 4.805 1.00 97.31 144 ALA A C 1
ATOM 1030 O O . ALA A 1 144 ? -6.406 -14.819 4.494 1.00 97.31 144 ALA A O 1
ATOM 1031 N N . PHE A 1 145 ? -8.585 -14.657 3.918 1.00 98.44 145 PHE A N 1
ATOM 1032 C CA . PHE A 1 145 ? -8.415 -14.761 2.474 1.00 98.44 145 PHE A CA 1
ATOM 1033 C C . PHE A 1 145 ? -9.300 -13.757 1.740 1.00 98.44 145 PHE A C 1
ATOM 1035 O O . PHE A 1 145 ? -10.358 -13.363 2.232 1.00 98.44 145 PHE A O 1
ATOM 1042 N N . LEU A 1 146 ? -8.869 -13.372 0.537 1.00 98.25 146 LEU A N 1
ATOM 1043 C CA . LEU A 1 146 ? -9.683 -12.562 -0.367 1.00 98.25 146 LEU A CA 1
ATOM 1044 C C . LEU A 1 146 ? -10.904 -13.366 -0.874 1.00 98.25 146 LEU A C 1
ATOM 1046 O O . LEU A 1 146 ? -10.819 -14.591 -1.009 1.00 98.25 146 LEU A O 1
ATOM 1050 N N . PRO A 1 147 ? -12.019 -12.702 -1.225 1.00 98.25 147 PRO A N 1
ATOM 1051 C CA . PRO A 1 147 ? -12.225 -11.256 -1.160 1.00 98.25 147 PRO A CA 1
ATOM 1052 C C . PRO A 1 147 ? -12.337 -10.731 0.279 1.00 98.25 147 PRO A C 1
ATOM 1054 O O . PRO A 1 147 ? -12.811 -11.439 1.168 1.00 98.25 147 PRO A O 1
ATOM 1057 N N . LEU A 1 148 ? -11.882 -9.494 0.484 1.00 98.62 148 LEU A N 1
ATOM 1058 C CA . LEU A 1 148 ? -11.971 -8.771 1.753 1.00 98.62 148 LEU A CA 1
ATOM 1059 C C . LEU A 1 148 ? -12.872 -7.550 1.583 1.00 98.62 148 LEU A C 1
ATOM 1061 O O . LEU A 1 148 ? -12.665 -6.769 0.657 1.00 98.62 148 LEU A O 1
ATOM 1065 N N . SER A 1 149 ? -13.830 -7.362 2.481 1.00 98.00 149 SER A N 1
ATOM 1066 C CA . SER A 1 149 ? -14.559 -6.106 2.626 1.00 98.00 149 SER A CA 1
ATOM 1067 C C . SER A 1 149 ? -13.842 -5.222 3.644 1.00 98.00 149 SER A C 1
ATOM 1069 O O . SER A 1 149 ? -13.449 -5.678 4.716 1.00 98.00 149 SER A O 1
ATOM 1071 N N . VAL A 1 150 ? -13.653 -3.951 3.306 1.00 97.69 150 VAL A N 1
ATOM 1072 C CA . VAL A 1 150 ? -13.016 -2.953 4.166 1.00 97.69 150 VAL A CA 1
ATOM 1073 C C . 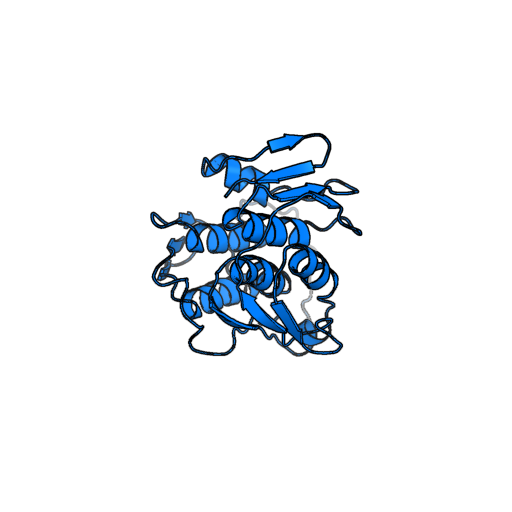VAL A 1 150 ? -13.990 -1.800 4.342 1.00 97.69 150 VAL A C 1
ATOM 1075 O O . VAL A 1 150 ? -14.412 -1.182 3.367 1.00 97.69 150 VAL A O 1
ATOM 1078 N N . ARG A 1 151 ? -14.348 -1.516 5.594 1.00 96.12 151 ARG A N 1
ATOM 1079 C CA . ARG A 1 151 ? -15.030 -0.288 5.990 1.00 96.12 151 ARG A CA 1
ATOM 1080 C C . ARG A 1 151 ? -14.034 0.578 6.743 1.00 96.12 151 ARG A C 1
ATOM 1082 O O . ARG A 1 151 ? -13.615 0.217 7.845 1.00 96.12 151 ARG A O 1
ATOM 1089 N N . GLY A 1 152 ? -13.657 1.694 6.135 1.00 95.00 152 GLY A N 1
ATOM 1090 C CA . GLY A 1 152 ? -12.701 2.610 6.731 1.00 95.00 152 GLY A CA 1
ATOM 1091 C C . GLY A 1 152 ? -13.283 3.317 7.951 1.00 95.00 152 GLY A C 1
ATOM 1092 O O . GLY A 1 152 ? -14.483 3.619 8.027 1.00 95.00 152 GLY A O 1
ATOM 1093 N N . THR A 1 153 ? -12.429 3.538 8.940 1.00 95.88 153 THR A N 1
ATOM 1094 C CA . THR A 1 153 ? -12.777 4.120 10.237 1.00 95.88 153 THR A CA 1
ATOM 1095 C C . THR A 1 153 ? -11.772 5.204 10.604 1.00 95.88 153 THR A C 1
ATOM 1097 O O . THR A 1 153 ? -10.752 5.386 9.944 1.00 95.88 153 THR A O 1
ATOM 1100 N N . ARG A 1 154 ? -12.071 5.967 11.660 1.00 95.25 154 ARG A N 1
ATOM 1101 C CA . ARG A 1 154 ? -11.039 6.763 12.329 1.00 95.25 154 ARG A CA 1
ATOM 1102 C C . ARG A 1 154 ? -10.207 5.795 13.164 1.00 95.25 154 ARG A C 1
ATOM 1104 O O . ARG A 1 154 ? -10.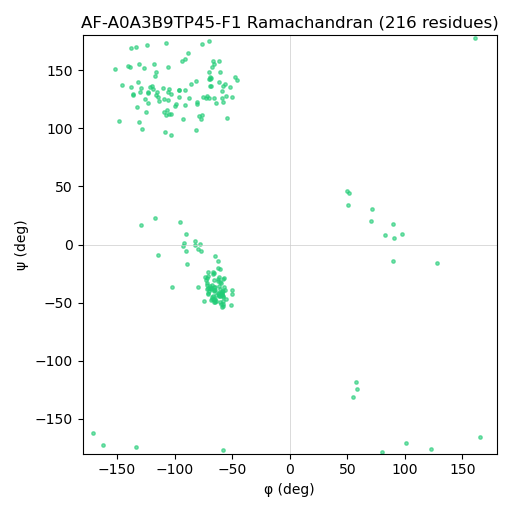745 5.199 14.093 1.00 95.25 154 ARG A O 1
ATOM 1111 N N . LEU A 1 155 ? -8.954 5.589 12.770 1.00 96.50 155 LEU A N 1
ATOM 1112 C CA . LEU A 1 155 ? -8.042 4.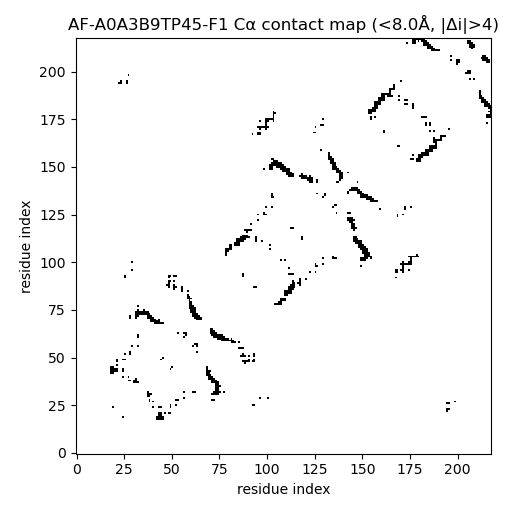678 13.460 1.00 96.50 155 LEU A CA 1
ATOM 1113 C C . LEU A 1 155 ? -7.435 5.371 14.676 1.00 96.50 155 LEU A C 1
ATOM 1115 O O . LEU A 1 155 ? -7.082 6.544 14.589 1.00 96.50 155 LEU A O 1
ATOM 1119 N N . CYS A 1 156 ? -7.283 4.654 15.787 1.00 94.50 156 CYS A N 1
ATOM 1120 C CA . CYS A 1 156 ? -6.840 5.270 17.041 1.00 94.50 156 CYS A CA 1
ATOM 1121 C C . CYS A 1 156 ? -5.359 5.677 17.011 1.00 94.50 156 CYS A C 1
ATOM 1123 O O . CYS A 1 156 ? -5.019 6.731 17.525 1.00 94.50 156 CYS A O 1
ATOM 1125 N N . GLY A 1 157 ? -4.493 4.879 16.379 1.00 93.94 157 GLY A N 1
ATOM 1126 C CA . GLY A 1 157 ? -3.036 4.981 16.528 1.00 93.94 157 GLY A CA 1
ATOM 1127 C C . GLY A 1 157 ? -2.484 3.909 17.477 1.00 93.94 157 GLY A C 1
ATOM 1128 O O . GLY A 1 157 ? -3.202 2.979 17.851 1.00 93.94 157 GLY A O 1
ATOM 1129 N N . GLY A 1 158 ? -1.205 4.006 17.842 1.00 94.44 158 GLY A N 1
ATOM 1130 C CA . GLY A 1 158 ? -0.556 3.124 18.821 1.00 94.44 158 GLY A CA 1
ATOM 1131 C C . GLY A 1 158 ? 0.680 2.382 18.302 1.00 94.44 158 GLY A C 1
ATOM 1132 O O . GLY A 1 158 ? 1.133 2.588 17.177 1.00 94.44 158 GLY A O 1
ATOM 1133 N N . SER A 1 159 ? 1.238 1.505 19.143 1.00 94.88 159 SER A N 1
ATOM 1134 C CA . SER A 1 159 ? 2.444 0.723 18.834 1.00 94.88 159 SER A CA 1
ATOM 1135 C C . SER A 1 159 ? 2.117 -0.740 18.540 1.00 94.88 159 SER A C 1
ATOM 1137 O O . SER A 1 159 ? 1.403 -1.388 19.306 1.00 94.88 159 SER A O 1
ATOM 1139 N N . PHE A 1 160 ? 2.660 -1.267 17.442 1.00 92.00 160 PHE A N 1
ATOM 1140 C CA . PHE A 1 160 ? 2.371 -2.605 16.932 1.00 92.00 160 PHE A CA 1
ATOM 1141 C C . PHE A 1 160 ? 3.654 -3.343 16.579 1.00 92.00 160 PHE A C 1
ATOM 1143 O O . PHE A 1 160 ? 4.374 -2.957 15.657 1.00 92.00 160 PHE A O 1
ATOM 1150 N N . THR A 1 161 ? 3.900 -4.456 17.262 1.00 93.19 161 THR A N 1
ATOM 1151 C CA . THR A 1 161 ? 5.003 -5.360 16.932 1.00 93.19 161 THR A CA 1
ATOM 1152 C C . THR A 1 161 ? 4.561 -6.369 15.884 1.00 93.19 161 THR A C 1
ATOM 1154 O O . THR A 1 161 ? 3.564 -7.070 16.054 1.00 93.19 161 THR A O 1
ATOM 1157 N N . LEU A 1 162 ? 5.311 -6.463 14.788 1.00 92.12 162 LEU A N 1
ATOM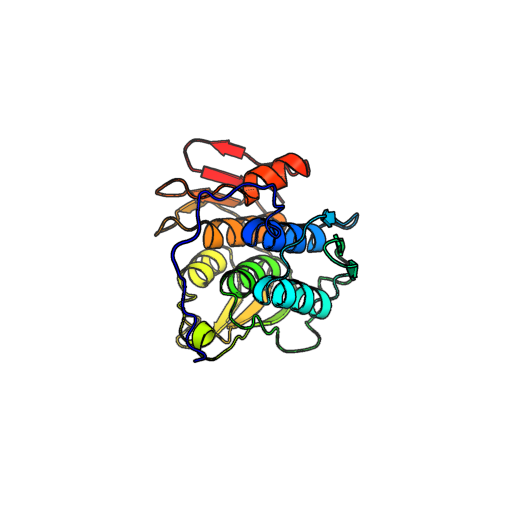 1158 C CA . LEU A 1 162 ? 5.053 -7.461 13.760 1.00 92.12 162 LEU A CA 1
ATOM 1159 C C . LEU A 1 162 ? 5.435 -8.854 14.273 1.00 92.12 162 LEU A C 1
ATOM 1161 O O . LEU A 1 162 ? 6.574 -9.083 14.662 1.00 92.12 162 LEU A O 1
ATOM 1165 N N . GLU A 1 163 ? 4.521 -9.820 14.177 1.00 88.62 163 GLU A N 1
ATOM 1166 C CA . GLU A 1 163 ? 4.826 -11.229 14.492 1.00 88.62 163 GLU A CA 1
ATOM 1167 C C . GLU A 1 163 ? 5.908 -11.809 13.568 1.00 88.62 163 GLU A C 1
ATOM 1169 O O . GLU A 1 163 ? 6.672 -12.694 13.942 1.00 88.62 163 GLU A O 1
ATOM 1174 N N . VAL A 1 164 ? 5.956 -11.324 12.324 1.00 88.88 164 VAL A N 1
ATOM 1175 C CA . VAL A 1 164 ? 6.906 -11.755 11.299 1.00 88.88 164 VAL A CA 1
ATOM 1176 C C . VAL A 1 164 ? 7.406 -10.530 10.553 1.00 88.88 164 VAL A C 1
ATOM 1178 O O . VAL A 1 164 ? 6.608 -9.695 10.121 1.00 88.88 164 VAL A O 1
ATOM 1181 N N . ALA A 1 165 ? 8.716 -10.472 10.322 1.00 92.19 165 ALA A N 1
ATOM 1182 C CA . ALA A 1 165 ? 9.351 -9.435 9.523 1.00 92.19 165 ALA A CA 1
ATOM 1183 C C . ALA A 1 165 ? 8.710 -9.353 8.124 1.00 92.19 165 ALA A C 1
ATOM 1185 O O . ALA A 1 165 ? 8.853 -10.251 7.287 1.00 92.19 165 ALA A O 1
ATOM 1186 N N . SER A 1 166 ? 7.950 -8.283 7.867 1.00 94.31 166 SER A N 1
ATOM 1187 C CA . SER A 1 166 ? 7.252 -8.096 6.596 1.00 94.31 166 SER A CA 1
ATOM 1188 C C . SER A 1 166 ? 7.112 -6.630 6.211 1.00 94.31 166 SER A C 1
ATOM 1190 O O . SER A 1 166 ? 6.215 -5.924 6.668 1.00 94.31 166 SER A O 1
ATOM 1192 N N . ALA A 1 167 ? 7.907 -6.217 5.223 1.00 94.19 167 ALA A N 1
ATOM 1193 C CA . ALA A 1 167 ? 7.826 -4.877 4.653 1.00 94.19 167 ALA A CA 1
ATOM 1194 C C . ALA A 1 167 ? 6.436 -4.522 4.099 1.00 94.19 167 ALA A C 1
ATOM 1196 O O . ALA A 1 167 ? 6.075 -3.350 4.063 1.00 94.19 167 ALA A O 1
ATOM 1197 N N . GLN A 1 168 ? 5.653 -5.502 3.628 1.00 94.25 168 GLN A N 1
ATOM 1198 C CA . GLN A 1 168 ? 4.301 -5.236 3.120 1.00 94.25 168 GLN A CA 1
ATOM 1199 C C . GLN A 1 168 ? 3.342 -4.883 4.257 1.00 94.25 168 GLN A C 1
ATOM 1201 O O . GLN A 1 168 ? 2.578 -3.934 4.117 1.00 94.25 168 GLN A O 1
ATOM 1206 N N . VAL A 1 169 ? 3.417 -5.613 5.377 1.00 95.06 169 VAL A N 1
ATOM 1207 C CA . VAL A 1 169 ? 2.611 -5.318 6.569 1.00 95.06 169 VAL A CA 1
ATOM 1208 C C . VAL A 1 169 ? 3.034 -3.976 7.157 1.00 95.06 169 VAL A C 1
ATOM 1210 O O . VAL A 1 169 ? 2.177 -3.119 7.341 1.00 95.06 169 VAL A O 1
ATOM 1213 N N . LYS A 1 170 ? 4.346 -3.741 7.312 1.00 96.31 170 LYS A N 1
ATOM 1214 C CA . LYS A 1 170 ? 4.891 -2.438 7.725 1.00 96.31 170 LYS A CA 1
ATOM 1215 C C . LYS A 1 170 ? 4.341 -1.291 6.878 1.00 96.31 170 LYS A C 1
ATOM 1217 O O . LYS A 1 170 ? 3.795 -0.338 7.412 1.00 96.31 170 LYS A O 1
ATOM 1222 N N . THR A 1 171 ? 4.429 -1.406 5.553 1.00 97.25 171 THR A N 1
ATOM 1223 C CA . THR A 1 171 ? 3.969 -0.345 4.638 1.00 97.25 171 THR A CA 1
ATOM 1224 C C . THR A 1 171 ? 2.476 -0.079 4.778 1.00 97.25 171 THR A C 1
ATOM 1226 O O . THR A 1 171 ? 2.061 1.070 4.774 1.00 97.25 171 THR A O 1
ATOM 1229 N N . ALA A 1 172 ? 1.659 -1.123 4.899 1.00 97.38 172 ALA A N 1
ATOM 1230 C CA . ALA A 1 172 ? 0.220 -0.954 5.018 1.00 97.38 172 ALA A CA 1
ATOM 1231 C C . ALA A 1 172 ? -0.191 -0.329 6.365 1.00 97.38 172 ALA A C 1
ATOM 1233 O O . ALA A 1 172 ? -1.099 0.495 6.382 1.00 97.38 172 ALA A O 1
ATOM 1234 N N . LEU A 1 173 ? 0.500 -0.653 7.465 1.00 97.19 173 LEU A N 1
ATOM 1235 C CA . LEU A 1 173 ? 0.290 0.012 8.758 1.00 97.19 173 LEU A CA 1
ATOM 1236 C C . LEU A 1 173 ? 0.763 1.467 8.745 1.00 97.19 173 LEU A C 1
ATOM 1238 O O . LEU A 1 173 ? 0.083 2.324 9.292 1.00 97.19 173 LEU A O 1
ATOM 1242 N N . ILE A 1 174 ? 1.872 1.756 8.063 1.00 96.88 174 ILE A N 1
ATOM 1243 C CA . ILE A 1 174 ? 2.330 3.129 7.834 1.00 96.88 174 ILE A CA 1
ATOM 1244 C C . ILE A 1 174 ? 1.275 3.924 7.054 1.00 96.88 174 ILE A C 1
ATOM 1246 O O . ILE A 1 174 ? 0.883 4.995 7.497 1.00 96.88 174 ILE A O 1
ATOM 1250 N N . LEU A 1 175 ? 0.753 3.388 5.942 1.00 96.94 175 LEU A N 1
ATOM 1251 C CA . LEU A 1 175 ? -0.312 4.044 5.168 1.00 96.94 175 LEU A CA 1
ATOM 1252 C C . LEU A 1 175 ? -1.566 4.314 6.013 1.00 96.94 175 LEU A C 1
ATOM 1254 O O . LEU A 1 175 ? -2.170 5.375 5.880 1.00 96.94 175 LEU A O 1
ATOM 1258 N N . ALA A 1 176 ? -1.936 3.371 6.881 1.00 96.44 176 ALA A N 1
ATOM 1259 C CA . ALA A 1 176 ? -3.045 3.533 7.814 1.00 96.44 176 ALA A CA 1
ATOM 1260 C C . ALA A 1 176 ? -2.759 4.627 8.862 1.00 96.44 176 ALA A C 1
ATOM 1262 O O . ALA A 1 176 ? -3.637 5.429 9.173 1.00 96.44 176 ALA A O 1
ATOM 1263 N N . GLY A 1 177 ? -1.523 4.686 9.368 1.00 95.88 177 GLY A N 1
ATOM 1264 C CA . GLY A 1 177 ? -1.068 5.663 10.356 1.00 95.88 177 GLY A CA 1
ATOM 1265 C C . GLY A 1 177 ? -1.045 7.106 9.862 1.00 95.88 177 GLY A C 1
ATOM 1266 O O . GLY A 1 177 ? -1.340 8.002 10.640 1.00 95.88 177 GLY A O 1
ATOM 1267 N N . LEU A 1 178 ? -0.805 7.325 8.565 1.00 94.38 178 LEU A N 1
ATOM 1268 C CA . LEU A 1 178 ? -0.849 8.659 7.942 1.00 94.38 178 LEU A CA 1
ATOM 1269 C C . LEU A 1 178 ? -2.248 9.308 7.947 1.00 94.38 178 LEU A C 1
ATOM 1271 O O . LEU A 1 178 ? -2.376 10.459 7.561 1.00 94.38 178 LEU A O 1
ATOM 1275 N N . ASN A 1 179 ? -3.309 8.580 8.312 1.00 91.06 179 ASN A N 1
ATOM 1276 C CA . ASN A 1 179 ? -4.658 9.138 8.499 1.00 91.06 179 ASN A CA 1
ATOM 1277 C C . ASN A 1 179 ? -5.267 8.743 9.862 1.00 91.06 179 ASN A C 1
ATOM 1279 O O . ASN A 1 179 ? -6.486 8.808 10.047 1.00 91.06 179 ASN A O 1
ATOM 1283 N N . ALA A 1 180 ? -4.446 8.275 10.806 1.00 95.12 180 ALA A N 1
ATOM 1284 C CA . ALA A 1 180 ? -4.901 7.908 12.144 1.00 95.12 180 ALA A CA 1
ATOM 1285 C C . ALA A 1 180 ? -5.156 9.152 13.018 1.00 95.12 180 ALA A C 1
ATOM 1287 O O . ALA A 1 180 ? -4.899 10.283 12.619 1.00 95.12 180 ALA A O 1
ATOM 1288 N N . GLN A 1 181 ? -5.718 8.961 14.210 1.00 95.69 181 GLN A N 1
ATOM 1289 C CA . GLN A 1 181 ? -5.923 10.042 15.181 1.00 95.69 181 GLN A CA 1
ATOM 1290 C C . GLN A 1 181 ? -4.645 10.365 15.957 1.00 95.69 181 GLN A C 1
ATOM 1292 O O . GLN A 1 181 ? -4.387 11.527 16.260 1.00 95.69 181 GLN A O 1
ATOM 1297 N N . GLU A 1 182 ? -3.853 9.341 16.260 1.00 96.44 182 GLU A N 1
ATOM 1298 C CA . GLU A 1 182 ? -2.563 9.444 16.932 1.00 96.44 182 GLU A CA 1
ATOM 1299 C C . GLU A 1 182 ? -1.472 8.787 16.081 1.00 96.44 182 GLU A C 1
ATOM 1301 O O . GLU A 1 182 ? -1.749 8.127 15.075 1.00 96.44 182 GLU A O 1
ATOM 1306 N N . SER A 1 183 ? -0.213 8.957 16.487 1.00 97.31 183 SER A N 1
ATOM 1307 C CA . SER A 1 183 ? 0.911 8.333 15.796 1.00 97.31 183 SER A CA 1
ATOM 1308 C C . SER A 1 183 ? 0.805 6.807 15.792 1.00 97.31 183 SER A C 1
ATOM 1310 O O . SER A 1 183 ? 0.291 6.179 16.722 1.00 97.31 183 SER A O 1
ATOM 1312 N N . VAL A 1 184 ? 1.323 6.195 14.728 1.00 97.56 184 VAL A N 1
ATOM 1313 C CA . VAL A 1 184 ? 1.436 4.739 14.605 1.00 97.56 184 VAL A CA 1
ATOM 1314 C C . VAL A 1 184 ? 2.902 4.358 14.605 1.00 97.56 184 VAL A C 1
ATOM 1316 O O . VAL A 1 184 ? 3.659 4.799 13.740 1.00 97.56 184 VAL A O 1
ATOM 1319 N N . THR A 1 185 ? 3.282 3.491 15.539 1.00 97.56 185 THR A N 1
ATOM 1320 C CA . THR A 1 185 ? 4.613 2.890 15.613 1.00 97.56 185 THR A CA 1
ATOM 1321 C C . THR A 1 185 ? 4.546 1.437 15.166 1.00 97.56 185 THR A C 1
ATOM 1323 O O . THR A 1 185 ? 3.802 0.638 15.727 1.00 97.56 185 THR A O 1
ATOM 1326 N N . VAL A 1 186 ? 5.345 1.070 14.170 1.00 97.25 186 VAL A N 1
ATOM 1327 C CA . VAL A 1 186 ? 5.517 -0.309 13.710 1.00 97.25 186 VAL A CA 1
ATOM 1328 C C . VAL A 1 186 ? 6.877 -0.811 14.172 1.00 97.25 186 VAL A C 1
ATOM 1330 O O . VAL A 1 186 ? 7.899 -0.302 13.723 1.00 97.25 186 VAL A O 1
ATOM 1333 N N . VAL A 1 187 ? 6.891 -1.821 15.038 1.00 96.19 187 VAL A N 1
ATOM 1334 C CA . VAL A 1 187 ? 8.111 -2.465 15.539 1.00 96.19 187 VAL A CA 1
ATOM 1335 C C . VAL A 1 187 ? 8.361 -3.746 14.749 1.00 96.19 187 VAL A C 1
ATOM 1337 O O . VAL A 1 187 ? 7.521 -4.648 14.711 1.00 96.19 187 VAL A O 1
ATOM 1340 N N . GLU A 1 188 ? 9.514 -3.838 14.094 1.00 94.19 188 GLU A N 1
ATOM 1341 C CA . GLU A 1 188 ? 9.909 -5.016 13.329 1.00 94.19 188 GLU A CA 1
ATOM 1342 C C . GLU A 1 188 ? 10.817 -5.936 14.164 1.00 94.19 188 GLU A C 1
ATOM 1344 O O . GLU A 1 188 ? 11.809 -5.468 14.716 1.00 94.19 188 GLU A O 1
ATOM 1349 N N . PRO A 1 189 ? 10.566 -7.260 14.206 1.00 92.44 189 PRO A N 1
ATOM 1350 C CA . PRO A 1 189 ? 11.449 -8.200 14.905 1.00 92.44 189 PRO A CA 1
ATOM 1351 C C . PRO A 1 189 ? 12.792 -8.385 14.180 1.00 92.44 189 PRO A C 1
ATOM 1353 O O . PRO A 1 189 ? 13.785 -8.786 14.777 1.00 92.44 189 PRO A O 1
ATOM 1356 N N . LEU A 1 190 ? 12.816 -8.116 12.872 1.00 93.00 190 LEU A N 1
ATOM 1357 C CA . LEU A 1 190 ? 14.009 -8.082 12.037 1.00 93.00 190 LEU A CA 1
ATOM 1358 C C . LEU A 1 190 ? 13.808 -7.000 10.979 1.00 93.00 190 LEU A C 1
ATOM 1360 O O . LEU A 1 190 ? 12.736 -6.927 10.371 1.00 93.00 190 LEU A O 1
ATOM 1364 N N . ARG A 1 191 ? 14.850 -6.202 10.725 1.00 91.81 191 ARG A N 1
ATOM 1365 C CA . ARG A 1 191 ? 14.816 -5.147 9.708 1.00 91.81 191 ARG A CA 1
ATOM 1366 C C . ARG A 1 191 ? 14.424 -5.727 8.351 1.00 91.81 191 ARG A C 1
ATOM 1368 O O . ARG A 1 191 ? 15.040 -6.673 7.859 1.00 91.81 191 ARG A O 1
ATOM 1375 N N . THR A 1 192 ? 13.415 -5.130 7.727 1.00 93.94 192 THR A N 1
ATOM 1376 C CA . THR A 1 192 ? 13.049 -5.430 6.339 1.00 93.94 192 THR A CA 1
ATOM 1377 C C . THR A 1 192 ? 13.441 -4.284 5.412 1.00 93.94 192 THR A C 1
ATOM 1379 O O . THR A 1 192 ? 13.876 -3.231 5.872 1.00 93.94 192 THR A O 1
ATOM 1382 N N . ARG A 1 193 ? 13.292 -4.474 4.092 1.00 93.25 193 ARG A N 1
ATOM 1383 C CA . ARG A 1 193 ? 13.458 -3.389 3.104 1.00 93.25 193 ARG A CA 1
ATOM 1384 C C . ARG A 1 193 ? 12.721 -2.118 3.544 1.00 93.25 193 ARG A C 1
ATOM 1386 O O . ARG A 1 193 ? 11.592 -2.193 4.034 1.00 93.25 193 ARG A O 1
ATOM 1393 N N . ASP A 1 194 ? 13.349 -0.981 3.291 1.00 95.56 194 ASP A N 1
ATOM 1394 C CA . ASP A 1 194 ? 13.016 0.335 3.843 1.00 95.56 194 ASP A CA 1
ATOM 1395 C C . ASP A 1 194 ? 12.594 1.352 2.766 1.00 95.56 194 ASP A C 1
ATOM 1397 O O . ASP A 1 194 ? 12.649 2.565 2.957 1.00 95.56 194 ASP A O 1
ATOM 1401 N N . HIS A 1 195 ? 12.129 0.866 1.607 1.00 96.62 195 HIS A N 1
ATOM 1402 C CA . HIS A 1 195 ? 11.666 1.738 0.522 1.00 96.62 195 HIS A CA 1
ATOM 1403 C C . HIS A 1 195 ? 10.534 2.681 0.948 1.00 96.62 195 HIS A C 1
ATOM 1405 O O . HIS A 1 195 ? 10.387 3.738 0.354 1.00 96.62 195 HIS A O 1
ATOM 1411 N N . THR A 1 196 ? 9.697 2.295 1.916 1.00 96.50 196 THR A N 1
ATOM 1412 C CA . THR A 1 196 ? 8.605 3.159 2.396 1.00 96.50 196 THR A CA 1
ATOM 1413 C C . THR A 1 196 ? 9.192 4.351 3.134 1.00 96.50 196 THR A C 1
ATOM 1415 O O . THR A 1 196 ? 8.838 5.483 2.847 1.00 96.50 196 THR A O 1
ATOM 1418 N N . GLU A 1 197 ? 10.126 4.081 4.033 1.00 96.56 197 GLU A N 1
ATOM 1419 C CA . GLU A 1 197 ? 10.775 5.043 4.909 1.00 96.56 197 GLU A CA 1
ATOM 1420 C C . GLU A 1 197 ? 11.614 6.037 4.108 1.00 96.56 197 GLU A C 1
ATOM 1422 O O . GLU A 1 197 ? 11.413 7.238 4.240 1.00 96.56 197 GLU A O 1
ATOM 1427 N N . ILE A 1 198 ? 12.466 5.540 3.204 1.00 97.00 198 ILE A N 1
ATOM 1428 C CA . ILE A 1 198 ? 13.295 6.381 2.325 1.00 97.00 198 ILE A CA 1
ATOM 1429 C C . ILE A 1 198 ? 12.422 7.308 1.472 1.00 97.00 198 ILE A C 1
ATOM 1431 O O . ILE A 1 198 ? 12.743 8.475 1.272 1.00 97.00 198 ILE A O 1
ATOM 1435 N N . MET A 1 199 ? 11.312 6.792 0.941 1.00 96.44 199 MET A N 1
ATOM 1436 C CA . MET A 1 199 ? 10.420 7.593 0.108 1.00 96.44 199 MET A CA 1
ATOM 1437 C C . MET A 1 199 ? 9.634 8.625 0.915 1.00 96.44 199 MET A C 1
ATOM 1439 O O . MET A 1 199 ? 9.439 9.727 0.419 1.00 96.44 199 MET A O 1
ATOM 1443 N N . LEU A 1 200 ? 9.177 8.292 2.123 1.00 95.38 200 LEU A N 1
ATOM 1444 C CA . LEU A 1 200 ? 8.493 9.251 2.992 1.00 95.38 200 LEU A CA 1
ATOM 1445 C C . LEU A 1 200 ? 9.429 10.388 3.411 1.00 95.38 200 LEU A C 1
ATOM 1447 O O . LEU A 1 200 ? 9.034 11.545 3.300 1.00 95.38 200 LEU A O 1
ATOM 1451 N N . ASP A 1 201 ? 10.672 10.063 3.775 1.00 95.44 201 ASP A N 1
ATOM 1452 C CA . ASP A 1 201 ? 11.718 11.050 4.065 1.00 95.44 201 ASP A CA 1
ATOM 1453 C C . ASP A 1 201 ? 11.955 11.975 2.861 1.00 95.44 201 ASP A C 1
ATOM 1455 O O . ASP A 1 201 ? 11.884 13.198 2.972 1.00 95.44 201 ASP A O 1
ATOM 1459 N N . HIS A 1 202 ? 12.107 11.393 1.664 1.00 94.56 202 HIS A N 1
ATOM 1460 C CA . HIS A 1 202 ? 12.267 12.154 0.423 1.00 94.56 202 HIS A CA 1
ATOM 1461 C C . HIS A 1 202 ? 11.073 13.071 0.108 1.00 94.56 202 HIS A C 1
ATOM 1463 O O . HIS A 1 202 ? 11.246 14.138 -0.478 1.00 94.56 202 HIS A O 1
ATOM 1469 N N . LEU A 1 203 ? 9.859 12.664 0.486 1.00 93.38 203 LEU A N 1
ATOM 1470 C CA . LEU A 1 203 ? 8.636 13.449 0.314 1.00 93.38 203 LEU A CA 1
ATOM 1471 C C . LEU A 1 203 ? 8.427 14.490 1.428 1.00 93.38 203 LEU A C 1
ATOM 1473 O O . LEU A 1 203 ? 7.436 15.218 1.388 1.00 93.38 203 LEU A O 1
ATOM 1477 N N . GLY A 1 204 ? 9.330 14.569 2.411 1.00 93.56 204 GLY A N 1
ATOM 1478 C CA . GLY A 1 204 ? 9.221 15.477 3.552 1.00 93.56 204 GLY A CA 1
ATOM 1479 C C . GLY A 1 204 ? 8.120 15.090 4.541 1.00 93.56 204 GLY A C 1
ATOM 1480 O O . GLY A 1 204 ? 7.651 15.942 5.294 1.00 93.56 204 GLY A O 1
ATOM 1481 N N . VAL A 1 205 ? 7.677 13.829 4.532 1.00 93.94 205 VAL A N 1
ATOM 1482 C CA . VAL A 1 205 ? 6.691 13.324 5.492 1.00 93.94 205 VAL A CA 1
ATOM 1483 C C . VAL A 1 205 ? 7.413 12.999 6.799 1.00 93.94 205 VAL A C 1
ATOM 1485 O O . VAL A 1 205 ? 8.323 12.170 6.778 1.00 93.94 205 VAL A O 1
ATOM 1488 N N . PRO A 1 206 ? 7.022 13.597 7.941 1.00 93.00 206 PRO A N 1
ATOM 1489 C CA . PRO A 1 206 ? 7.661 13.311 9.216 1.00 93.00 206 PRO A CA 1
ATOM 1490 C C . PRO A 1 206 ? 7.573 11.823 9.565 1.00 93.00 206 PRO A C 1
ATOM 1492 O O . PRO A 1 206 ? 6.486 11.252 9.680 1.00 93.00 206 PRO A O 1
ATOM 1495 N N . LEU A 1 207 ? 8.730 11.203 9.778 1.00 96.06 207 LEU A N 1
ATOM 1496 C CA . LEU A 1 207 ? 8.835 9.874 10.357 1.00 96.06 207 LEU A CA 1
ATOM 1497 C C . LEU A 1 207 ? 9.987 9.823 11.353 1.00 96.06 207 LEU A C 1
ATOM 1499 O O . LEU A 1 207 ? 10.978 10.538 11.222 1.00 96.06 207 LEU A O 1
ATOM 1503 N N . ARG A 1 208 ? 9.867 8.927 12.327 1.00 96.69 208 ARG A N 1
ATOM 1504 C CA . ARG A 1 208 ? 10.962 8.563 13.225 1.00 96.69 208 ARG A CA 1
ATOM 1505 C C . ARG A 1 208 ? 11.310 7.100 13.004 1.00 96.69 208 ARG A C 1
ATOM 1507 O O . ARG A 1 208 ? 10.417 6.257 13.023 1.00 96.69 208 ARG A O 1
ATOM 1514 N N . ASN A 1 209 ? 12.585 6.802 12.785 1.00 94.56 209 ASN A N 1
ATOM 1515 C CA . ASN A 1 209 ? 13.074 5.447 12.547 1.00 94.56 209 ASN A CA 1
ATOM 1516 C C . ASN A 1 209 ? 14.232 5.150 13.504 1.00 94.56 209 ASN A C 1
ATOM 1518 O O . ASN A 1 209 ? 15.356 5.590 13.275 1.00 94.56 209 ASN A O 1
ATOM 1522 N N . GLU A 1 210 ? 13.937 4.436 14.587 1.00 91.94 210 GLU A N 1
ATOM 1523 C CA . GLU A 1 210 ? 14.862 4.181 15.695 1.00 91.94 210 GLU A CA 1
ATOM 1524 C C . GLU A 1 210 ? 14.772 2.709 16.102 1.00 91.94 210 GLU A C 1
ATOM 1526 O O . GLU A 1 210 ? 13.679 2.193 16.305 1.00 91.94 210 GLU A O 1
ATOM 1531 N N . GLU A 1 211 ? 15.912 2.019 16.208 1.00 85.31 211 GLU A N 1
ATOM 1532 C CA . GLU A 1 211 ? 16.018 0.675 16.812 1.00 85.31 211 GLU A CA 1
ATOM 1533 C C . GLU A 1 211 ? 15.018 -0.383 16.285 1.00 85.31 211 GLU A C 1
ATOM 1535 O O . GLU A 1 211 ? 14.578 -1.272 17.009 1.00 85.31 211 GLU A O 1
ATOM 1540 N N . GLY A 1 212 ? 14.658 -0.320 14.997 1.00 87.69 212 GLY A N 1
ATOM 1541 C CA . GLY A 1 212 ? 13.691 -1.249 14.391 1.00 87.69 212 GLY A CA 1
ATOM 1542 C C . GLY A 1 212 ? 12.221 -0.867 14.608 1.00 87.69 212 GLY A C 1
ATOM 1543 O O . GLY A 1 212 ? 11.333 -1.638 14.246 1.00 87.69 212 GLY A O 1
ATOM 1544 N N . ALA A 1 213 ? 11.957 0.322 15.149 1.00 95.62 213 ALA A N 1
ATOM 1545 C CA . ALA A 1 213 ? 10.642 0.925 15.282 1.00 95.62 213 ALA A CA 1
ATOM 1546 C C . ALA A 1 213 ? 10.488 2.122 14.330 1.00 95.62 213 ALA A C 1
ATOM 1548 O O . ALA A 1 213 ? 11.264 3.078 14.358 1.00 95.62 213 ALA A O 1
ATOM 1549 N N . ILE A 1 214 ? 9.443 2.085 13.505 1.00 97.44 214 ILE A N 1
ATOM 1550 C CA . ILE A 1 214 ? 9.098 3.147 12.561 1.00 97.44 214 ILE A CA 1
ATOM 1551 C C . ILE A 1 214 ? 7.830 3.830 13.062 1.00 97.44 214 ILE A C 1
ATOM 1553 O O . ILE A 1 214 ? 6.775 3.204 13.100 1.00 97.44 214 ILE A O 1
ATOM 1557 N N . THR A 1 215 ? 7.923 5.102 13.444 1.00 97.94 215 THR A N 1
ATOM 1558 C CA . THR A 1 215 ? 6.786 5.933 13.859 1.00 97.94 215 THR A CA 1
ATOM 1559 C C . THR A 1 215 ? 6.399 6.889 12.737 1.00 97.94 215 THR A C 1
ATOM 1561 O O . THR A 1 215 ? 7.257 7.613 12.232 1.00 97.94 215 THR A O 1
ATOM 1564 N N . VAL A 1 216 ? 5.117 6.921 12.383 1.00 97.12 216 VAL A N 1
ATOM 1565 C CA . VAL A 1 216 ? 4.527 7.942 11.505 1.00 97.12 216 VAL A CA 1
ATOM 1566 C C . VAL A 1 216 ? 3.460 8.734 12.242 1.00 97.12 216 VAL A C 1
ATOM 1568 O O . VAL A 1 216 ? 2.871 8.248 13.212 1.00 97.12 216 VAL A O 1
ATOM 1571 N N . TYR A 1 217 ? 3.231 9.954 11.774 1.00 95.75 217 TYR A N 1
ATOM 1572 C CA . TYR A 1 217 ? 2.308 10.914 12.365 1.00 95.75 217 TYR A CA 1
ATOM 1573 C C . TYR A 1 217 ? 1.162 11.207 11.377 1.00 95.75 217 TYR A C 1
ATOM 1575 O O . TYR A 1 217 ? 1.403 11.107 10.169 1.00 95.75 217 TYR A O 1
ATOM 1583 N N . PRO A 1 218 ? -0.053 11.509 11.870 1.00 90.31 218 PRO A N 1
ATOM 1584 C CA . PRO A 1 218 ? -1.179 11.936 11.035 1.00 90.31 218 PRO A CA 1
ATOM 1585 C C . PRO A 1 218 ? -0.921 13.215 10.230 1.00 90.31 218 PRO A C 1
ATOM 1587 O O . PRO A 1 218 ? -0.111 14.054 10.691 1.00 90.31 218 PRO A O 1
#

Sequence (218 aa):
MKSVQVGASGPIHGRITPPGDKSISHRAAFFGALSSAGIEVSNFSPGADCASTLECLRQLGCEVSRKNDRVSVRKGSLGSESAGILDAGNSGTTARLLCGLLAGIPGVFSVITGDDSLRKRPMKRIVAPLRTLGARIDGREGGAFLPLSVRGTRLCGGSFTLEVASAQVKTALILAGLNAQESVTVVEPLRTRDHTEIMLDHLGVPLRNEEGAITVYP

Secondary structure (DSSP, 8-state):
-PPPP----S-------PPPPHHHHHHHHHHHHH-SS-EEESS---SHHHHHHHHHHHHTT-EEEEETTEEEEE-TTBTBPPSS-EE-TT-HHHHHHHHHHHHTSTT-EEEEE--TTGGGS--HHHHHHHHHTT-EEEEHHHHTEEEEEEE------EEEE-SS--HHHHHHHHHHHTTSSS-EEEE-SS----HHHHHHHHTT--EEEETTEEEE--

Mean predicted aligned error: 4.0 Å

Radius of gyration: 18.0 Å; Cα contacts (8 Å, |Δi|>4): 480; chains: 1; bounding box: 49×42×45 Å

Solvent-accessible surface area (backbone atoms only — not comparable to full-atom values): 11354 Å² total; per-residue (Å²): 132,86,86,80,87,83,74,94,69,77,89,90,82,87,86,81,82,80,78,26,55,60,72,57,39,45,49,52,47,57,53,6,40,73,26,84,90,36,39,78,41,72,57,36,26,84,48,68,45,43,48,25,40,54,50,38,41,39,48,31,36,20,45,66,48,73,58,91,41,33,38,36,23,20,15,68,55,53,67,48,61,38,83,56,74,33,52,16,41,72,21,64,64,39,48,45,37,49,52,15,47,44,26,22,33,58,79,20,48,43,39,40,36,46,37,82,69,38,32,71,41,83,35,42,81,48,47,54,64,41,40,75,29,52,26,48,64,39,36,43,85,80,24,32,19,49,50,30,41,39,36,14,21,77,18,59,40,49,79,44,73,44,96,59,64,42,48,62,45,50,47,12,51,48,49,20,11,52,44,17,77,32,46,23,30,42,31,42,79,44,88,54,79,53,66,63,59,57,49,35,54,74,70,69,46,74,66,47,80,53,98,51,31,41,32,32,48,84

Nearest PDB structures (foldseek):
  3rmt-assembly1_B  TM=9.577E-01  e=5.798E-27  Halalkalibacterium halodurans
  3rmt-assembly1_A  TM=9.615E-01  e=7.496E-27  Halalkalibacterium halodurans
  3rmt-assembly1_C-2  TM=9.551E-01  e=4.279E-25  Halalkalibacterium halodurans
  4n3p-assembly3_A-2  TM=9.335E-01  e=1.060E-23  synthetic construct
  5buf-assembly2_B  TM=9.348E-01  e=2.148E-23  Acinetobacter baumannii AB307-0294

pLDDT: mean 94.9, std 4.88, range [58.88, 98.69]

Foldseek 3Di:
DDDDDDDDDPDDDDDDDDADDQVLLLLLQLVQLVAQVWDKDARRHPDPQSVLLLVLSVQQQWDWDDDPRIIITHNGNRLEEGPAARESAQHPLSQLLCLLQQQLRAAYKHWYAYDPNQQPAFPCQQVVVSVVQVWDKADPPRRGGDRIITHHRQGAADEDERPAADPSSVNSNQSNQQRHPFKHKYAYPDDDDCSNVVVCVVVVQDWDDPDRIIIHHD